Protein AF-A0A1F3MZ38-F1 (afdb_monomer_lite)

Radius of gyration: 37.36 Å; chains: 1; bounding box: 128×56×69 Å

pLDDT: mean 84.94, std 19.93, range [28.88, 98.62]

Secondary structure (DSSP, 8-state):
--EEE-GGG-B-HHHHHHHHHTT-SEEEEE--HHHHTT--TTSEEEESS-TTSEEEEE-HHHHHHHHTSTT-TTSTT-S--HHHHHHHHTTS-TT---------GGGBTTTB-GGGTHHHHHHHHHHHHHHH-S-----HHHHHHHSPP-EEE--SS-B-SSTTT-BTHHHHSSHHHHHHHHHHHTTHHHHTT---HHHHHHHHHHT-HHHHHTT--GGGTSTTSSTTS--SSSHHHHHHHHHHHHHHHHHHHHHHS--SHHHHHHHHHHHHHHHHHHHHHHHHHHHHHHHHHHHHHHHHHHHHHHHHHHHHHTSS-------------------------------

Foldseek 3Di:
DAEDEDVQQKDALVVQVVVVVVPHQEYEHAPAPVQQPVHDLLFWAARPVDRSYIYRHAPLVLQCCLQPVCLPPPDPCPPDALLSSLVVVQPDPVNSPGHHHDHDPCSDPNRQNVVSVSVVRVVCNQVNCVVPHPDDDDDPVCCSVPHDHPYHGHGNAIAGSDDNVRHCCLQCVDPLSVVLVVLLVVCVVLVVVDPDPVLVVLNVVLPPSVLSNLLHDCCVPVPDDPVPPRPDPHSVRSSVVSVVSSVVSVLVSLLVVPDDPVSVVSVVVVVVVVVVVVVVVVVVVVVVVVVVVVVVVVVVVVVVVVVVVVVVVVPPDDDDDDDDDDDDDDDDDDDDDDDDDDDDDDD

Sequence (347 aa):
PKVFRNTELIYSDDIGAQVAEMGYEAMLTEGAKHILGWKSPNYLYCNALNPKLKILLKNFKLSDDIAFRFSNQGWSEYPLTAEKYVSWLNKIDKKEEIVNLFMDYETFGEHQWEGTGIFRFLESLPGVVFKQSDYVFVTPSEAAANLQPVSTVQVPYPISWADEERDLTAWLGNEMQQEAFSKLYEQTGKLKKVKDPVLLKDWNYLQVSDHFYYMCTKFFSDGSVHSYFNPYQSPYDAFINYMNILSDFVIRLNALVPQTTGDQEKANLSHLIDEKDKQLEKYKAEIERLSELINSSARKSEEETDRIMTVAGSAVAKKKSTRSSASPAKTAMGKKSTGKRKTTRSK

Structure (mmCIF, N/CA/C/O backbone):
data_AF-A0A1F3MZ38-F1
#
_entry.id   AF-A0A1F3MZ38-F1
#
loop_
_atom_site.group_PDB
_atom_site.id
_atom_site.type_symbol
_atom_site.label_atom_id
_atom_site.label_alt_id
_atom_site.label_comp_id
_atom_site.label_asym_id
_atom_site.label_entity_id
_atom_site.label_seq_id
_atom_site.pdbx_PDB_ins_code
_atom_site.Cartn_x
_atom_site.Cartn_y
_atom_site.Cartn_z
_atom_site.occupancy
_atom_site.B_iso_or_equiv
_atom_site.auth_seq_id
_atom_site.auth_comp_id
_atom_site.auth_asym_id
_atom_site.auth_atom_id
_atom_site.pdbx_PDB_model_num
ATOM 1 N N . PRO A 1 1 ? -4.416 -16.685 -3.708 1.00 84.50 1 PRO A N 1
ATOM 2 C CA . PRO A 1 1 ? -4.629 -15.573 -2.745 1.00 84.50 1 PRO A CA 1
ATOM 3 C C . PRO A 1 1 ? -6.068 -15.067 -2.905 1.00 84.50 1 PRO A C 1
ATOM 5 O O . PRO A 1 1 ? -6.553 -15.108 -4.028 1.00 84.50 1 PRO A O 1
ATOM 8 N N . LYS A 1 2 ? -6.754 -14.669 -1.822 1.00 95.81 2 LYS A N 1
ATOM 9 C CA . LYS A 1 2 ? -8.183 -14.278 -1.858 1.00 95.81 2 LYS A CA 1
ATOM 10 C C . LYS A 1 2 ? -8.437 -12.785 -1.675 1.00 95.81 2 LYS A C 1
ATOM 12 O O . LYS A 1 2 ? -9.422 -12.263 -2.184 1.00 95.81 2 LYS A O 1
ATOM 17 N N . VAL A 1 3 ? -7.546 -12.108 -0.958 1.00 98.06 3 VAL A N 1
ATOM 18 C CA . VAL A 1 3 ? -7.651 -10.680 -0.649 1.00 98.06 3 VAL A CA 1
ATOM 19 C C . VAL A 1 3 ? -6.486 -9.950 -1.296 1.00 98.06 3 VAL A C 1
ATOM 21 O O . VAL A 1 3 ? -5.354 -10.438 -1.256 1.00 98.06 3 VAL A O 1
ATOM 24 N N . PHE A 1 4 ? -6.776 -8.813 -1.916 1.00 98.25 4 PHE A N 1
ATOM 25 C CA . PHE A 1 4 ? -5.805 -7.987 -2.614 1.00 98.25 4 PHE A CA 1
ATOM 26 C C . PHE A 1 4 ? -5.384 -6.796 -1.747 1.00 98.25 4 PHE A C 1
ATOM 28 O O . PHE A 1 4 ? -6.223 -6.061 -1.228 1.00 98.25 4 PHE A O 1
ATOM 35 N N . ARG A 1 5 ? -4.076 -6.584 -1.610 1.00 96.56 5 ARG A N 1
ATOM 36 C CA . ARG A 1 5 ? -3.495 -5.358 -1.053 1.00 96.56 5 ARG A CA 1
ATOM 37 C C . ARG A 1 5 ? -2.684 -4.728 -2.165 1.00 96.56 5 ARG A C 1
ATOM 39 O O . ARG A 1 5 ? -1.643 -5.268 -2.530 1.00 96.56 5 ARG A O 1
ATOM 46 N N . ASN A 1 6 ? -3.182 -3.627 -2.714 1.00 96.62 6 ASN A N 1
ATOM 47 C CA . ASN A 1 6 ? -2.421 -2.886 -3.705 1.00 96.62 6 ASN A CA 1
ATOM 48 C C . ASN A 1 6 ? -1.275 -2.133 -3.027 1.00 96.62 6 ASN A C 1
ATOM 50 O O . ASN A 1 6 ? -1.362 -1.790 -1.842 1.00 96.62 6 ASN A O 1
ATOM 54 N N . THR A 1 7 ? -0.214 -1.878 -3.783 1.00 95.06 7 THR A N 1
ATOM 55 C CA . THR A 1 7 ? 0.891 -1.020 -3.352 1.00 95.06 7 THR A CA 1
ATOM 56 C C . THR A 1 7 ? 0.335 0.325 -2.883 1.00 95.06 7 THR A C 1
ATOM 58 O O . THR A 1 7 ? -0.565 0.880 -3.516 1.00 95.06 7 THR A O 1
ATOM 61 N N . GLU A 1 8 ? 0.801 0.787 -1.720 1.00 95.00 8 GLU A N 1
ATOM 62 C CA . GLU A 1 8 ? 0.396 2.061 -1.103 1.00 95.00 8 GLU A CA 1
ATOM 63 C C . GLU A 1 8 ? -1.103 2.200 -0.800 1.00 95.00 8 GLU A C 1
ATOM 65 O O . GLU A 1 8 ? -1.628 3.301 -0.651 1.00 95.00 8 GLU A O 1
ATOM 70 N N . LEU A 1 9 ? -1.818 1.071 -0.712 1.00 96.62 9 LEU A N 1
ATOM 71 C CA . LEU A 1 9 ? -3.275 1.050 -0.565 1.00 96.62 9 LEU A CA 1
ATOM 72 C C . LEU A 1 9 ? -3.986 1.873 -1.653 1.00 96.62 9 LEU A C 1
ATOM 74 O O . LEU A 1 9 ? -5.067 2.410 -1.413 1.00 96.62 9 LEU A O 1
ATOM 78 N N . ILE A 1 10 ? -3.390 1.949 -2.853 1.00 97.69 10 ILE A N 1
ATOM 79 C CA . ILE A 1 10 ? -3.960 2.708 -3.962 1.00 97.69 10 ILE A CA 1
ATOM 80 C C . ILE A 1 10 ? -5.257 2.057 -4.433 1.00 97.69 10 ILE A C 1
ATOM 82 O O . ILE A 1 10 ? -5.275 0.881 -4.820 1.00 97.69 10 ILE A O 1
ATOM 86 N N . TYR A 1 11 ? -6.329 2.845 -4.458 1.00 98.12 11 TYR A N 1
ATOM 87 C CA . TYR A 1 11 ? -7.662 2.391 -4.836 1.00 98.12 11 TYR A CA 1
ATOM 88 C C . TYR A 1 11 ? -8.444 3.472 -5.575 1.00 98.12 11 TYR A C 1
ATOM 90 O O . TYR A 1 11 ? -8.451 4.635 -5.188 1.00 98.12 11 TYR A O 1
ATOM 98 N N . SER A 1 12 ? -9.180 3.047 -6.592 1.00 98.06 12 SER A N 1
ATOM 99 C CA . SER A 1 12 ? -10.334 3.738 -7.157 1.00 98.06 12 SER A CA 1
ATOM 100 C C . SER A 1 12 ? -11.405 2.694 -7.455 1.00 98.06 12 SER A C 1
ATOM 102 O O . SER A 1 12 ? -11.126 1.488 -7.453 1.00 98.06 12 SER A O 1
ATOM 104 N N . ASP A 1 13 ? -12.624 3.135 -7.749 1.00 97.94 13 ASP A N 1
ATOM 105 C CA . ASP A 1 13 ? -13.706 2.220 -8.105 1.00 97.94 13 ASP A CA 1
ATOM 106 C C . ASP A 1 13 ? -13.349 1.353 -9.328 1.00 97.94 13 ASP A C 1
ATOM 108 O O . ASP A 1 13 ? -13.629 0.152 -9.321 1.00 97.94 13 ASP A O 1
ATOM 112 N N . ASP A 1 14 ? -12.641 1.913 -10.314 1.00 98.38 14 ASP A N 1
ATOM 113 C CA . ASP A 1 14 ? -12.154 1.189 -11.497 1.00 98.38 14 ASP A CA 1
ATOM 114 C C . ASP A 1 14 ? -11.071 0.155 -11.160 1.00 98.38 14 ASP A C 1
ATOM 116 O O . ASP A 1 14 ? -11.093 -0.961 -11.684 1.00 98.38 14 ASP A O 1
ATOM 120 N N . ILE A 1 15 ? -10.129 0.493 -10.268 1.00 98.31 15 ILE A N 1
ATOM 121 C CA . ILE A 1 15 ? -9.104 -0.456 -9.800 1.00 98.31 15 ILE A CA 1
ATOM 122 C C . ILE A 1 15 ? -9.780 -1.621 -9.075 1.00 98.31 15 ILE A C 1
ATOM 124 O O . ILE A 1 15 ? -9.467 -2.781 -9.337 1.00 98.31 15 ILE A O 1
ATOM 128 N N . GLY A 1 16 ? -10.746 -1.328 -8.201 1.00 98.25 16 GLY A N 1
ATOM 129 C CA . GLY A 1 16 ? -11.522 -2.361 -7.522 1.00 98.25 16 GLY A CA 1
ATOM 130 C C . GLY A 1 16 ? -12.286 -3.253 -8.505 1.00 98.25 16 GLY A C 1
ATOM 131 O O . GLY A 1 16 ? -12.275 -4.472 -8.358 1.00 98.25 16 GLY A O 1
ATOM 132 N N . ALA A 1 17 ? -12.889 -2.689 -9.552 1.00 98.19 17 ALA A N 1
ATOM 133 C CA . ALA A 1 17 ? -13.565 -3.483 -10.576 1.00 98.19 17 ALA A CA 1
ATOM 134 C C . ALA A 1 17 ? -12.605 -4.464 -11.277 1.00 98.19 17 ALA A C 1
ATOM 136 O O . ALA A 1 17 ? -12.920 -5.649 -11.386 1.00 98.19 17 ALA A O 1
ATOM 137 N N . GLN A 1 18 ? -11.407 -4.007 -11.657 1.00 98.19 18 GLN A N 1
ATOM 138 C CA . GLN A 1 18 ? -10.375 -4.856 -12.269 1.00 98.19 18 GLN A CA 1
ATOM 139 C C . GLN A 1 18 ? -9.897 -5.962 -11.317 1.00 98.19 18 GLN A C 1
ATOM 141 O O . GLN A 1 18 ? -9.788 -7.124 -11.705 1.00 98.19 18 GLN A O 1
ATOM 146 N N . VAL A 1 19 ? -9.666 -5.636 -10.042 1.00 98.19 19 VAL A N 1
ATOM 147 C CA . VAL A 1 19 ? -9.281 -6.620 -9.014 1.00 98.19 19 VAL A CA 1
ATOM 148 C C . VAL A 1 19 ? -10.368 -7.685 -8.827 1.00 98.19 19 VAL A C 1
ATOM 150 O O . VAL A 1 19 ? -10.063 -8.868 -8.661 1.00 98.19 19 VAL A O 1
ATOM 153 N N . ALA A 1 20 ? -11.641 -7.296 -8.907 1.00 97.56 20 ALA A N 1
ATOM 154 C CA . ALA A 1 20 ? -12.759 -8.231 -8.865 1.00 97.56 20 ALA A CA 1
ATOM 155 C C . ALA A 1 20 ? -12.765 -9.183 -10.077 1.00 97.56 20 ALA A C 1
ATOM 157 O O . ALA A 1 20 ? -13.004 -10.380 -9.922 1.00 97.56 20 ALA A O 1
ATOM 158 N N . GLU A 1 21 ? -12.473 -8.675 -11.279 1.00 97.56 21 GLU A N 1
ATOM 159 C CA . GLU A 1 21 ? -12.361 -9.478 -12.509 1.00 97.56 21 GLU A CA 1
ATOM 160 C C . GLU A 1 21 ? -11.200 -10.479 -12.458 1.00 97.56 21 GLU A C 1
ATOM 162 O O . GLU A 1 21 ? -11.305 -11.578 -13.003 1.00 97.56 21 GLU A O 1
ATOM 167 N N . MET A 1 22 ? -10.125 -10.147 -11.737 1.00 97.19 22 MET A N 1
ATOM 168 C CA . MET A 1 22 ? -9.017 -11.068 -11.456 1.00 97.19 22 MET A CA 1
ATOM 169 C C . MET A 1 22 ? -9.402 -12.211 -10.494 1.00 97.19 22 MET A C 1
ATOM 171 O O . MET A 1 22 ? -8.605 -13.128 -10.292 1.00 97.19 22 MET A O 1
ATOM 175 N N . GLY A 1 23 ? -10.606 -12.184 -9.909 1.00 97.12 23 GLY A N 1
ATOM 176 C CA . GLY A 1 23 ? -11.143 -13.246 -9.054 1.00 97.12 23 GLY A CA 1
ATOM 177 C C . GLY A 1 23 ? -10.872 -13.079 -7.557 1.00 97.12 23 GLY A C 1
ATOM 178 O O . GLY A 1 23 ? -11.054 -14.036 -6.805 1.00 97.12 23 GLY A O 1
ATOM 179 N N . TYR A 1 24 ? -10.441 -11.896 -7.106 1.00 98.38 24 TYR A N 1
ATOM 180 C CA . TYR A 1 24 ? -10.290 -11.605 -5.678 1.00 98.38 24 TYR A CA 1
ATOM 181 C C . TYR A 1 24 ? -11.649 -11.359 -5.005 1.00 98.38 24 TYR A C 1
ATOM 183 O O . TYR A 1 24 ? -12.572 -10.801 -5.596 1.00 98.38 24 TYR A O 1
ATOM 191 N N . GLU A 1 25 ? -11.759 -11.768 -3.741 1.00 98.00 25 GLU A N 1
ATOM 192 C CA . GLU A 1 25 ? -12.983 -11.672 -2.936 1.00 98.00 2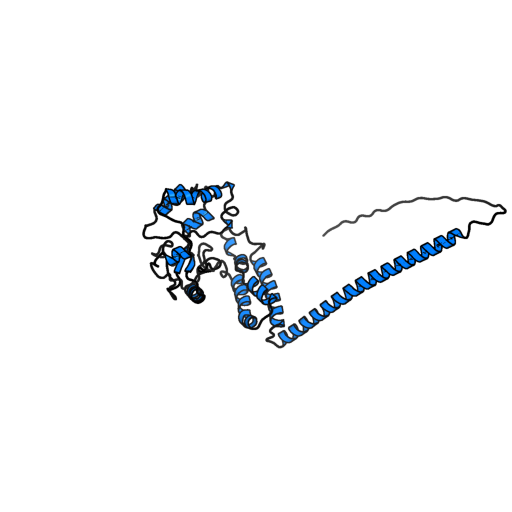5 GLU A CA 1
ATOM 193 C C . GLU A 1 25 ? -13.054 -10.338 -2.168 1.00 98.00 25 GLU A C 1
ATOM 195 O O . GLU A 1 25 ? -14.138 -9.788 -1.959 1.00 98.00 25 GLU A O 1
ATOM 200 N N . ALA A 1 26 ? -11.901 -9.787 -1.773 1.00 98.50 26 ALA A N 1
ATOM 201 C CA . ALA A 1 26 ? -11.822 -8.505 -1.077 1.00 98.50 26 ALA A CA 1
ATOM 202 C C . ALA A 1 26 ? -10.560 -7.705 -1.422 1.00 98.50 26 ALA A C 1
ATOM 204 O O . ALA A 1 26 ? -9.563 -8.266 -1.882 1.00 98.50 26 ALA A O 1
ATOM 205 N N . MET A 1 27 ? -10.588 -6.402 -1.147 1.00 98.38 27 MET A N 1
ATOM 206 C CA . MET A 1 27 ? -9.459 -5.489 -1.295 1.00 98.38 27 MET A CA 1
ATOM 207 C C . MET A 1 27 ? -9.304 -4.582 -0.068 1.00 98.38 27 MET A C 1
ATOM 209 O O . MET A 1 27 ? -10.290 -4.141 0.526 1.00 98.38 27 MET A O 1
ATOM 213 N N . LEU A 1 28 ? -8.053 -4.321 0.310 1.00 98.12 28 LEU A N 1
ATOM 214 C CA . LEU A 1 28 ? -7.687 -3.397 1.385 1.00 98.12 28 LEU A CA 1
ATOM 215 C C . LEU A 1 28 ? -7.380 -2.015 0.798 1.00 98.12 28 LEU A C 1
ATOM 217 O O . LEU A 1 28 ? -6.668 -1.932 -0.204 1.00 98.12 28 LEU A O 1
ATOM 221 N N . THR A 1 29 ? -7.870 -0.947 1.425 1.00 97.56 29 THR A N 1
ATOM 222 C CA . THR A 1 29 ? -7.575 0.436 1.010 1.00 97.56 29 THR A CA 1
ATOM 223 C C . THR A 1 29 ? -7.606 1.418 2.188 1.00 97.56 29 THR A C 1
ATOM 225 O O . THR A 1 29 ? -7.979 1.053 3.302 1.00 97.56 29 THR A O 1
ATOM 228 N N . GLU A 1 30 ? -7.196 2.665 1.965 1.00 95.50 30 GLU A N 1
ATOM 229 C CA . GLU A 1 30 ? -7.263 3.751 2.945 1.00 95.50 30 GLU A CA 1
ATOM 230 C C . GLU A 1 30 ? -8.712 4.182 3.246 1.00 95.50 30 GLU A C 1
ATOM 232 O O . GLU A 1 30 ? -9.541 4.330 2.349 1.00 95.50 30 GLU A O 1
ATOM 237 N N . GLY A 1 31 ? -9.007 4.431 4.524 1.00 93.62 31 GLY A N 1
ATOM 238 C CA . GLY A 1 31 ? -10.236 5.065 4.999 1.00 93.62 31 GLY A CA 1
ATOM 239 C C . GLY A 1 31 ? -10.096 6.585 5.050 1.00 93.62 31 GLY A C 1
ATOM 240 O O . GLY A 1 31 ? -10.223 7.184 6.120 1.00 93.62 31 GLY A O 1
ATOM 241 N N . ALA A 1 32 ? -9.799 7.221 3.913 1.00 89.06 32 ALA A N 1
ATOM 242 C CA . ALA A 1 32 ? -9.500 8.651 3.869 1.00 89.06 32 ALA A CA 1
ATOM 243 C C . ALA A 1 32 ? -10.719 9.499 4.275 1.00 89.06 32 ALA A C 1
ATOM 245 O O . ALA A 1 32 ? -11.851 9.242 3.858 1.00 89.06 32 ALA A O 1
ATOM 246 N N . LYS A 1 33 ? -10.498 10.565 5.059 1.00 87.62 33 LYS A N 1
ATOM 247 C CA . LYS A 1 33 ? -11.583 11.436 5.562 1.00 87.62 33 LYS A CA 1
ATOM 248 C C . LYS A 1 33 ? -12.511 11.930 4.446 1.00 87.62 33 LYS A C 1
ATOM 250 O O . LYS A 1 33 ? -13.726 11.968 4.632 1.00 87.62 33 LYS A O 1
ATOM 255 N N . HIS A 1 34 ? -11.939 12.278 3.293 1.00 87.69 34 HIS A N 1
ATOM 256 C CA . HIS A 1 34 ? -12.675 12.839 2.164 1.00 87.69 34 HIS A CA 1
ATOM 257 C C . HIS A 1 34 ? -13.563 11.812 1.430 1.00 87.69 34 HIS A C 1
ATOM 259 O O . HIS A 1 34 ? -14.530 12.222 0.795 1.00 87.69 34 HIS A O 1
ATOM 265 N N . ILE A 1 35 ? -13.307 10.498 1.553 1.00 89.56 35 ILE A N 1
ATOM 266 C CA . ILE A 1 35 ? -14.181 9.445 0.986 1.00 89.56 35 ILE A CA 1
ATOM 267 C C . ILE A 1 35 ? -15.230 8.928 1.978 1.00 89.56 35 ILE A C 1
ATOM 269 O O . ILE A 1 35 ? -16.249 8.344 1.587 1.00 89.56 35 ILE A O 1
ATOM 273 N N . LEU A 1 36 ? -14.982 9.121 3.276 1.00 88.75 36 LEU A N 1
ATOM 274 C CA . LEU A 1 36 ? -15.853 8.619 4.328 1.00 88.75 36 LEU A CA 1
ATOM 275 C C . LEU A 1 36 ? -17.110 9.488 4.462 1.00 88.75 36 LEU A C 1
ATOM 277 O O . LEU A 1 36 ? -18.224 8.971 4.398 1.00 88.75 36 LEU A O 1
ATOM 281 N N . GLY A 1 37 ? -16.981 10.811 4.576 1.00 84.50 37 GLY A N 1
ATOM 282 C CA . GLY A 1 37 ? -18.144 11.672 4.822 1.00 84.50 37 GLY A CA 1
ATOM 283 C C . GLY A 1 37 ? -18.887 11.251 6.100 1.00 84.50 37 GLY A C 1
ATOM 284 O O . GLY A 1 37 ? -18.357 11.411 7.192 1.00 84.50 37 GLY A O 1
ATOM 285 N N . TRP A 1 38 ? -20.100 10.695 5.968 1.00 79.88 38 TRP A N 1
ATOM 286 C CA . TRP A 1 38 ? -20.882 10.137 7.090 1.00 79.88 38 TRP A CA 1
ATOM 287 C C . TRP A 1 38 ? -20.498 8.695 7.475 1.00 79.88 38 TRP A C 1
ATOM 289 O O . TRP A 1 38 ? -20.960 8.184 8.493 1.00 79.88 38 TRP A O 1
ATOM 299 N N . LYS A 1 39 ? -19.703 8.020 6.641 1.00 89.25 39 LYS A N 1
ATOM 300 C CA . LYS A 1 39 ? -19.277 6.626 6.797 1.00 89.25 39 LYS A CA 1
ATOM 301 C C . LYS A 1 39 ? -18.196 6.483 7.882 1.00 89.25 39 LYS A C 1
ATOM 303 O O . LYS A 1 39 ? -17.468 7.431 8.161 1.00 89.25 39 LYS A O 1
ATOM 308 N N . SER A 1 40 ? -18.029 5.274 8.427 1.00 95.31 40 SER A N 1
ATOM 309 C CA . SER A 1 40 ? -16.889 4.911 9.296 1.00 95.31 40 SER A CA 1
ATOM 310 C C . SER A 1 40 ? -15.907 3.986 8.560 1.00 95.31 40 SER A C 1
ATOM 312 O O . SER A 1 40 ? -16.360 3.140 7.784 1.00 95.31 40 SER A O 1
ATOM 314 N N . PRO A 1 41 ? -14.581 4.072 8.794 1.00 96.25 41 PRO A N 1
ATOM 315 C CA . PRO A 1 41 ? -13.636 3.081 8.272 1.00 96.25 41 PRO A CA 1
ATOM 316 C C . PRO A 1 41 ? -13.838 1.681 8.877 1.00 96.25 41 PRO A C 1
ATOM 318 O O . PRO A 1 41 ? -13.292 0.709 8.366 1.00 96.25 41 PRO A O 1
ATOM 321 N N . ASN A 1 42 ? -14.633 1.568 9.943 1.00 97.38 42 ASN A N 1
ATOM 322 C CA . ASN A 1 42 ? -14.822 0.343 10.709 1.00 97.38 42 ASN A CA 1
ATOM 323 C C . ASN A 1 42 ? -16.032 -0.506 10.263 1.00 97.38 42 ASN A C 1
ATOM 325 O O . ASN A 1 42 ? -16.556 -1.327 11.016 1.00 97.38 42 ASN A O 1
ATOM 329 N N . TYR A 1 43 ? -16.512 -0.288 9.041 1.00 97.00 43 TYR A N 1
ATOM 330 C CA . TYR A 1 43 ? -17.527 -1.127 8.411 1.00 97.00 43 TYR A CA 1
ATOM 331 C C . TYR A 1 43 ? -16.924 -1.899 7.239 1.00 97.00 43 TYR A C 1
ATOM 333 O O . TYR A 1 43 ? -15.949 -1.463 6.620 1.00 97.00 43 TYR A O 1
ATOM 341 N N . LEU A 1 44 ? -17.560 -3.012 6.875 1.00 97.62 44 LEU A N 1
ATOM 342 C CA . LEU A 1 44 ? -17.321 -3.634 5.580 1.00 97.62 44 LEU A CA 1
ATOM 343 C C . LEU A 1 44 ? -18.071 -2.858 4.487 1.00 97.62 44 LEU A C 1
ATOM 345 O O . LEU A 1 44 ? -19.263 -2.573 4.622 1.00 97.62 44 LEU A O 1
ATOM 349 N N . TYR A 1 45 ? -17.395 -2.572 3.377 1.00 97.81 45 TYR A N 1
ATOM 350 C CA . TYR A 1 45 ? -18.004 -1.996 2.177 1.00 97.81 45 TYR A CA 1
ATOM 351 C C . TYR A 1 45 ? -17.922 -2.962 0.999 1.00 97.81 45 TYR A C 1
ATOM 353 O O . TYR A 1 45 ? -17.349 -4.049 1.081 1.00 97.81 45 TYR A O 1
ATOM 361 N N . CYS A 1 46 ? -18.502 -2.564 -0.125 1.00 98.12 46 CYS A N 1
ATOM 362 C CA . CYS A 1 46 ? -18.263 -3.192 -1.416 1.00 98.12 46 CYS A CA 1
ATOM 363 C C . CYS A 1 46 ? -17.930 -2.139 -2.476 1.00 98.12 46 CYS A C 1
ATOM 365 O O . CYS A 1 46 ? -18.220 -0.953 -2.302 1.00 98.12 46 CYS A O 1
ATOM 367 N N . ASN A 1 47 ? -17.278 -2.567 -3.552 1.00 98.25 47 ASN A N 1
ATOM 368 C CA . ASN A 1 47 ? -16.942 -1.694 -4.671 1.00 98.25 47 ASN A CA 1
ATOM 369 C C . ASN A 1 47 ? -18.219 -1.190 -5.375 1.00 98.25 47 ASN A C 1
ATOM 371 O O . ASN A 1 47 ? -19.176 -1.949 -5.547 1.00 98.25 47 ASN A O 1
ATOM 375 N N . ALA A 1 48 ? -18.236 0.084 -5.782 1.00 97.25 48 ALA A N 1
ATOM 376 C CA . ALA A 1 48 ? -19.408 0.702 -6.409 1.00 97.25 48 ALA A CA 1
ATOM 377 C C . ALA A 1 48 ? -19.755 0.136 -7.798 1.00 97.25 48 ALA A C 1
ATOM 379 O O . ALA A 1 48 ? -20.928 0.128 -8.166 1.00 97.25 48 ALA A O 1
ATOM 380 N N . LEU A 1 49 ? -18.766 -0.336 -8.562 1.00 97.94 49 LEU A N 1
ATOM 381 C CA . LEU A 1 49 ? -18.955 -0.848 -9.925 1.00 97.94 49 LEU A CA 1
ATOM 382 C C . LEU A 1 49 ? -19.182 -2.366 -9.950 1.00 97.94 49 LEU A C 1
ATOM 384 O O . LEU A 1 49 ? -19.961 -2.871 -10.756 1.00 97.94 49 LEU A O 1
ATOM 388 N N . ASN A 1 50 ? -18.538 -3.099 -9.043 1.00 97.25 50 ASN A N 1
ATOM 389 C CA . ASN A 1 50 ? -18.652 -4.542 -8.889 1.00 97.25 50 ASN A CA 1
ATOM 390 C C . ASN A 1 50 ? -18.842 -4.930 -7.405 1.00 97.25 50 ASN A C 1
ATOM 392 O O . ASN A 1 50 ? -17.872 -5.265 -6.717 1.00 97.25 50 ASN A O 1
ATOM 396 N N . PRO A 1 51 ? -20.095 -4.976 -6.909 1.00 96.75 51 PRO A N 1
ATOM 397 C CA . PRO A 1 51 ? -20.407 -5.241 -5.497 1.00 96.75 51 PRO A CA 1
ATOM 398 C C . PRO A 1 51 ? -19.987 -6.625 -4.966 1.00 96.75 51 PRO A C 1
ATOM 400 O O . PRO A 1 51 ? -20.125 -6.904 -3.769 1.00 96.75 51 PRO A O 1
ATOM 403 N N . LYS A 1 52 ? -19.497 -7.519 -5.840 1.00 95.50 52 LYS A N 1
ATOM 404 C CA . LYS A 1 52 ? -18.922 -8.806 -5.428 1.00 95.50 52 LYS A CA 1
ATOM 405 C C . LYS A 1 52 ? -17.611 -8.619 -4.668 1.00 95.50 52 LYS A C 1
ATOM 407 O O . LYS A 1 52 ? -17.349 -9.405 -3.763 1.00 95.50 52 LYS A O 1
ATOM 412 N N . LEU A 1 53 ? -16.833 -7.583 -4.993 1.00 98.44 53 LEU A N 1
ATOM 413 C CA . LEU A 1 53 ? -15.597 -7.273 -4.284 1.00 98.44 53 LEU A CA 1
ATOM 414 C C . LEU A 1 53 ? -15.902 -6.518 -2.991 1.00 98.44 53 LEU A C 1
ATOM 416 O O . LEU A 1 53 ? -16.488 -5.430 -3.011 1.00 98.44 53 LEU A O 1
ATOM 420 N N . LYS A 1 54 ? -15.483 -7.092 -1.864 1.00 98.62 54 LYS A N 1
ATOM 421 C CA . LYS A 1 54 ? -15.583 -6.453 -0.549 1.00 98.62 54 LYS A CA 1
ATOM 422 C C . LYS A 1 54 ? -14.420 -5.492 -0.326 1.00 98.62 54 LYS A C 1
ATOM 424 O O . LYS A 1 54 ? -13.307 -5.768 -0.756 1.00 98.62 54 LYS A O 1
ATOM 429 N N . ILE A 1 55 ? -14.662 -4.384 0.361 1.00 98.38 55 ILE A N 1
ATOM 430 C CA . ILE A 1 55 ? -13.656 -3.353 0.618 1.00 98.38 55 ILE A CA 1
ATOM 431 C C . ILE A 1 55 ? -13.501 -3.156 2.125 1.00 98.38 55 ILE A C 1
ATOM 433 O O . ILE A 1 55 ? -14.473 -2.849 2.819 1.00 98.38 55 ILE A O 1
ATOM 437 N N . LEU A 1 56 ? -12.273 -3.333 2.610 1.00 98.31 56 LEU A N 1
ATOM 438 C CA . LEU A 1 56 ? -11.867 -3.096 3.995 1.00 98.31 56 LEU A CA 1
ATOM 439 C C . LEU A 1 56 ? -11.035 -1.815 4.054 1.00 98.31 56 LEU A C 1
ATOM 441 O O . LEU A 1 56 ? -10.004 -1.706 3.387 1.00 98.31 56 LEU A O 1
ATOM 445 N N . LEU A 1 57 ? -11.496 -0.848 4.845 1.00 97.75 57 LEU A N 1
ATOM 446 C CA . LEU A 1 57 ? -10.856 0.458 4.970 1.00 97.75 57 LEU A CA 1
ATOM 447 C C . LEU A 1 57 ? -9.937 0.490 6.187 1.00 97.75 57 LEU A C 1
ATOM 449 O O . LEU A 1 57 ? -10.355 0.104 7.277 1.00 97.75 57 LEU A O 1
ATOM 453 N N . LYS A 1 58 ? -8.715 0.998 6.019 1.00 97.19 58 LYS A N 1
ATOM 454 C CA . LYS A 1 58 ? -7.800 1.320 7.119 1.00 97.19 58 LYS A CA 1
ATOM 455 C C . LYS A 1 58 ? -8.474 2.297 8.081 1.00 97.19 58 LYS A C 1
ATOM 457 O O . LYS A 1 58 ? -8.988 3.338 7.671 1.00 97.19 58 LYS A O 1
ATOM 462 N N . ASN A 1 59 ? -8.390 2.028 9.380 1.00 96.69 59 ASN A N 1
ATOM 463 C CA . ASN A 1 59 ? -8.629 3.055 10.383 1.00 96.69 59 ASN A CA 1
ATOM 464 C C . ASN A 1 59 ? -7.348 3.884 10.543 1.00 96.69 59 ASN A C 1
ATOM 466 O O . ASN A 1 59 ? -6.472 3.541 11.342 1.00 96.69 59 ASN A O 1
ATOM 470 N N . PHE A 1 60 ? -7.214 4.950 9.743 1.00 92.06 60 PHE A N 1
ATOM 471 C CA . PHE A 1 60 ? -5.981 5.743 9.703 1.00 92.06 60 PHE A CA 1
ATOM 472 C C . PHE A 1 60 ? -5.606 6.293 11.078 1.00 92.06 60 PHE A C 1
ATOM 474 O O . PHE A 1 60 ? -4.450 6.213 11.461 1.00 92.06 60 PHE A O 1
ATOM 481 N N . LYS A 1 61 ? -6.574 6.777 11.868 1.00 92.56 61 LYS A N 1
ATOM 482 C CA . LYS A 1 61 ? -6.290 7.369 13.179 1.00 92.56 61 LYS A CA 1
ATOM 483 C C . LYS A 1 61 ? -5.655 6.346 14.120 1.00 92.56 61 LYS A C 1
ATOM 485 O O . LYS A 1 61 ? -4.569 6.589 14.632 1.00 92.56 61 LYS A O 1
ATOM 490 N N . LEU A 1 62 ? -6.319 5.205 14.305 1.00 96.69 62 LEU A N 1
ATOM 491 C CA . LEU A 1 62 ? -5.863 4.160 15.219 1.00 96.69 62 LEU A CA 1
ATOM 492 C C . LEU A 1 62 ? -4.564 3.494 14.753 1.00 96.69 62 LEU A C 1
ATOM 494 O O . LEU A 1 62 ? -3.761 3.088 15.593 1.00 96.69 62 LEU A O 1
ATOM 498 N N . SER A 1 63 ? -4.354 3.397 13.439 1.00 96.12 63 SER A N 1
ATOM 499 C CA . SER A 1 63 ? -3.105 2.885 12.865 1.00 96.12 63 SER A CA 1
ATOM 500 C C . SER A 1 63 ? -1.956 3.875 13.081 1.00 96.12 63 SER A C 1
ATOM 502 O O . SER A 1 63 ? -0.911 3.508 13.607 1.00 96.12 63 SER A O 1
ATOM 504 N N . ASP A 1 64 ? -2.165 5.150 12.746 1.00 93.00 64 ASP A N 1
ATOM 505 C CA . ASP A 1 64 ? -1.152 6.206 12.825 1.00 93.00 64 ASP A CA 1
ATOM 506 C C . ASP A 1 64 ? -0.764 6.528 14.286 1.00 93.00 64 ASP A C 1
ATOM 508 O O . ASP A 1 64 ? 0.362 6.949 14.556 1.00 93.00 64 ASP A O 1
ATOM 512 N N . ASP A 1 65 ? -1.671 6.308 15.245 1.00 96.00 65 ASP A N 1
ATOM 513 C CA . ASP A 1 65 ? -1.382 6.424 16.681 1.00 96.00 65 ASP A CA 1
ATOM 514 C C . ASP A 1 65 ? -0.311 5.414 17.140 1.00 96.00 65 ASP A C 1
ATOM 516 O O . ASP A 1 65 ? 0.534 5.752 17.970 1.00 96.00 65 ASP A O 1
ATOM 520 N N . ILE A 1 66 ? -0.299 4.206 16.564 1.00 96.81 66 ILE A N 1
ATOM 521 C CA . ILE A 1 66 ? 0.753 3.204 16.795 1.00 96.81 66 ILE A CA 1
ATOM 522 C C . ILE A 1 66 ? 1.975 3.501 15.914 1.00 96.81 66 ILE A C 1
ATOM 524 O O . ILE A 1 66 ? 3.101 3.495 16.405 1.00 96.81 66 ILE A O 1
ATOM 528 N N . ALA A 1 67 ? 1.772 3.781 14.625 1.00 94.25 67 ALA A N 1
ATOM 529 C CA . ALA A 1 67 ? 2.872 3.908 13.672 1.00 94.25 67 ALA A CA 1
ATOM 530 C C . ALA A 1 67 ? 3.744 5.149 13.916 1.00 94.25 67 ALA A C 1
ATOM 532 O O . ALA A 1 67 ? 4.971 5.057 13.930 1.00 94.25 67 ALA A O 1
ATOM 533 N N . PHE A 1 68 ? 3.125 6.305 14.172 1.00 91.06 68 PHE A N 1
ATOM 534 C CA . PHE A 1 68 ? 3.822 7.594 14.222 1.00 91.06 68 PHE A CA 1
ATOM 535 C C . PHE A 1 68 ? 3.844 8.227 15.615 1.00 91.06 68 PHE A C 1
ATOM 537 O O . PHE A 1 68 ? 4.832 8.860 15.985 1.00 91.06 68 PHE A O 1
ATOM 544 N N . ARG A 1 69 ? 2.770 8.089 16.408 1.00 94.62 69 ARG A N 1
ATOM 545 C CA . ARG A 1 69 ? 2.630 8.826 17.684 1.00 94.62 69 ARG A CA 1
ATOM 546 C C . ARG A 1 69 ? 3.086 8.052 18.916 1.00 94.62 69 ARG A C 1
ATOM 548 O O . ARG A 1 69 ? 3.201 8.655 19.981 1.00 94.62 69 ARG A O 1
ATOM 555 N N . PHE A 1 70 ? 3.382 6.761 18.787 1.00 96.50 70 PHE A N 1
ATOM 556 C CA . PHE A 1 70 ? 3.636 5.870 19.921 1.00 96.50 70 PHE A CA 1
ATOM 557 C C . PHE A 1 70 ? 4.724 6.380 20.881 1.00 96.50 70 PHE A C 1
ATOM 559 O O . PHE A 1 70 ? 4.529 6.376 22.096 1.00 96.50 70 PHE A O 1
ATOM 566 N N . SER A 1 71 ? 5.840 6.880 20.345 1.00 94.81 71 SER A N 1
ATOM 567 C CA . SER A 1 71 ? 6.961 7.433 21.121 1.00 94.81 71 SER A CA 1
ATOM 568 C C . SER A 1 71 ? 6.915 8.953 21.323 1.00 94.81 71 SER A C 1
ATOM 570 O O . SER A 1 71 ? 7.814 9.524 21.946 1.00 94.81 71 SER A O 1
ATOM 572 N N . ASN A 1 72 ? 5.876 9.633 20.829 1.00 94.69 72 ASN A N 1
ATOM 573 C CA . ASN A 1 72 ? 5.772 11.085 20.909 1.00 94.69 72 ASN A CA 1
ATOM 574 C C . ASN A 1 72 ? 5.344 11.535 22.314 1.00 94.69 72 ASN A C 1
ATOM 576 O O . ASN A 1 72 ? 4.156 11.608 22.619 1.00 94.69 72 ASN A O 1
ATOM 580 N N . GLN A 1 73 ? 6.311 11.918 23.151 1.00 95.31 73 GLN A N 1
ATOM 581 C 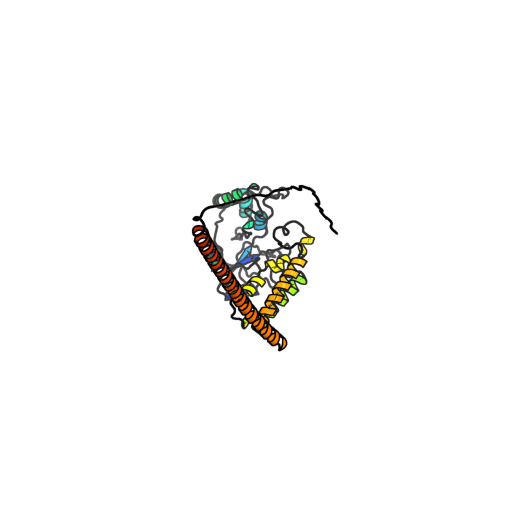CA . GLN A 1 73 ? 6.061 12.383 24.524 1.00 95.31 73 GLN A CA 1
ATOM 582 C C . GLN A 1 73 ? 5.257 13.691 24.614 1.00 95.31 73 GLN A C 1
ATOM 584 O O . GLN A 1 73 ? 4.703 13.995 25.668 1.00 95.31 73 GLN A O 1
ATOM 589 N N . GLY A 1 74 ? 5.195 14.470 23.529 1.00 95.38 74 GLY A N 1
ATOM 590 C CA . GLY A 1 74 ? 4.396 15.695 23.442 1.00 95.38 74 GLY A CA 1
ATOM 591 C C . GLY A 1 74 ? 2.943 15.459 23.021 1.00 95.38 74 GLY A C 1
ATOM 592 O O . GLY A 1 74 ? 2.142 16.392 23.043 1.00 95.38 74 GLY A O 1
ATOM 593 N N . TRP A 1 75 ? 2.581 14.236 22.625 1.00 96.31 75 TRP A N 1
ATOM 594 C CA . TRP A 1 75 ? 1.205 13.886 22.290 1.00 96.31 75 TRP A CA 1
ATOM 595 C C . TRP A 1 75 ? 0.371 13.707 23.562 1.00 96.31 75 TRP A C 1
ATOM 597 O O . TRP A 1 75 ? 0.781 13.022 24.495 1.00 96.31 75 TRP A O 1
ATOM 607 N N . SER A 1 76 ? -0.833 14.284 23.593 1.00 96.44 76 SER A N 1
ATOM 608 C CA . SER A 1 76 ? -1.700 14.297 24.782 1.00 96.44 76 SER A CA 1
ATOM 609 C C . SER A 1 76 ? -2.103 12.912 25.291 1.00 96.44 76 SER A C 1
ATOM 611 O O . SER A 1 76 ? -2.447 12.770 26.461 1.00 96.44 76 SER A O 1
ATOM 613 N N . GLU A 1 77 ? -2.070 11.895 24.431 1.00 96.50 77 GLU A N 1
ATOM 614 C CA . GLU A 1 77 ? -2.397 10.520 24.810 1.00 96.50 77 GLU A CA 1
ATOM 615 C C . GLU A 1 77 ? -1.163 9.688 25.189 1.00 96.50 77 GLU A C 1
ATOM 617 O O . GLU A 1 77 ? -1.315 8.516 25.541 1.00 96.50 77 GLU A O 1
ATOM 622 N N . TYR A 1 78 ? 0.048 10.253 25.170 1.00 97.00 78 TYR A N 1
ATOM 623 C CA . TYR A 1 78 ? 1.255 9.552 25.606 1.00 97.00 78 TYR A CA 1
ATOM 624 C C . TYR A 1 78 ? 1.243 9.297 27.131 1.00 97.00 78 TYR A C 1
ATOM 626 O O . TYR A 1 78 ? 0.806 10.156 27.900 1.00 97.00 78 TYR A O 1
ATOM 634 N N . PRO A 1 79 ? 1.724 8.135 27.617 1.00 96.50 79 PRO A N 1
ATOM 635 C CA . PRO A 1 79 ? 2.179 6.973 26.850 1.00 96.50 79 PRO A CA 1
ATOM 636 C C . PRO A 1 79 ? 1.012 6.138 26.316 1.00 96.50 79 PRO A C 1
ATOM 638 O O . PRO A 1 79 ? -0.030 6.027 26.973 1.00 96.50 79 PRO A O 1
ATOM 641 N N . LEU A 1 80 ? 1.197 5.501 25.159 1.00 97.69 80 LEU A N 1
ATOM 642 C CA . LEU A 1 80 ? 0.207 4.580 24.608 1.00 97.69 80 LEU A CA 1
ATOM 643 C C . LEU A 1 80 ? 0.378 3.172 25.197 1.00 97.69 80 LEU A C 1
ATOM 645 O O . LEU A 1 80 ? 1.346 2.481 24.897 1.00 97.69 80 LEU A O 1
ATOM 649 N N . THR A 1 81 ? -0.565 2.740 26.040 1.00 98.06 81 THR A N 1
ATOM 650 C CA . THR A 1 81 ? -0.590 1.376 26.604 1.00 98.06 81 THR A CA 1
ATOM 651 C C . THR A 1 81 ? -1.660 0.519 25.934 1.00 98.06 81 THR A C 1
ATOM 653 O O . THR A 1 81 ? -2.609 1.048 25.350 1.00 98.06 81 THR A O 1
ATOM 656 N N . ALA A 1 82 ? -1.542 -0.807 26.045 1.00 98.19 82 ALA A N 1
ATOM 657 C CA . ALA A 1 82 ? -2.534 -1.737 25.507 1.00 98.19 82 ALA A CA 1
ATOM 658 C C . ALA A 1 82 ? -3.923 -1.514 26.135 1.00 98.19 82 ALA A C 1
ATOM 660 O O . ALA A 1 82 ? -4.918 -1.470 25.421 1.00 98.19 82 ALA A O 1
ATOM 661 N N . GLU A 1 83 ? -4.001 -1.281 27.448 1.00 98.44 83 GLU A N 1
ATOM 662 C CA . GLU A 1 83 ? -5.255 -0.988 28.159 1.00 98.44 83 GLU A CA 1
ATOM 663 C C . GLU A 1 83 ? -5.887 0.313 27.673 1.00 98.44 83 GLU A C 1
ATOM 665 O O . GLU A 1 83 ? -7.092 0.365 27.428 1.00 98.44 83 GLU A O 1
ATOM 670 N N . LYS A 1 84 ? -5.076 1.365 27.492 1.00 98.31 84 LYS A N 1
ATOM 671 C CA . LYS A 1 84 ? -5.553 2.638 26.949 1.00 98.31 84 LYS A CA 1
ATOM 672 C C . LYS A 1 84 ? -6.105 2.436 25.539 1.00 98.31 84 LYS A C 1
ATOM 674 O O . LYS A 1 84 ? -7.223 2.870 25.270 1.00 98.31 84 LYS A O 1
ATOM 679 N N . TYR A 1 85 ? -5.373 1.727 24.684 1.00 98.31 85 TYR A N 1
ATOM 680 C CA . TYR A 1 85 ? -5.787 1.463 23.310 1.00 98.31 85 TYR A CA 1
ATOM 681 C C . TYR A 1 85 ? -7.090 0.651 23.248 1.00 98.31 85 TYR A C 1
ATOM 683 O O . TYR A 1 85 ? -8.039 1.060 22.584 1.00 98.31 85 TYR A O 1
ATOM 691 N N . VAL A 1 86 ? -7.206 -0.433 24.023 1.00 98.38 86 VAL A N 1
ATOM 692 C CA . VAL A 1 86 ? -8.440 -1.236 24.110 1.00 98.38 86 VAL A CA 1
ATOM 693 C C . VAL A 1 86 ? -9.604 -0.430 24.693 1.00 98.38 86 VAL A C 1
ATOM 695 O O . VAL A 1 86 ? -10.734 -0.558 24.226 1.00 98.38 86 VAL A O 1
ATOM 698 N N . SER A 1 87 ? -9.349 0.487 25.633 1.00 98.38 87 SER A N 1
ATOM 699 C CA . SER A 1 87 ? -10.385 1.408 26.121 1.00 98.38 87 SER A CA 1
ATOM 700 C C . SER A 1 87 ? -10.943 2.318 25.020 1.00 98.38 87 SER A C 1
ATOM 702 O O . SER A 1 87 ? -12.100 2.730 25.102 1.00 98.38 87 SER A O 1
ATOM 704 N N . TRP A 1 88 ? -10.150 2.638 23.992 1.00 98.06 88 TRP A N 1
ATOM 705 C CA . TRP A 1 88 ? -10.621 3.373 22.819 1.00 98.06 88 TRP A CA 1
ATOM 706 C C . TRP A 1 88 ? -11.438 2.478 21.895 1.00 98.06 88 TRP A C 1
ATOM 708 O O . TRP A 1 88 ? -12.501 2.904 21.450 1.00 98.06 88 TRP A O 1
ATOM 718 N N . LEU A 1 89 ? -10.999 1.234 21.674 1.00 97.94 89 LEU A N 1
ATOM 719 C CA . LEU A 1 89 ? -11.750 0.250 20.887 1.00 97.94 89 LEU A CA 1
ATOM 720 C C . LEU A 1 89 ? -13.146 -0.000 21.476 1.00 97.94 89 LEU A C 1
ATOM 722 O O . LEU A 1 89 ? -14.127 -0.054 20.743 1.00 97.94 89 LEU A O 1
ATOM 726 N N . ASN A 1 90 ? -13.256 -0.066 22.803 1.00 97.62 90 ASN A N 1
ATOM 727 C CA . ASN A 1 90 ? -14.528 -0.256 23.507 1.00 97.62 90 ASN A CA 1
ATOM 728 C C . ASN A 1 90 ? -15.493 0.940 23.414 1.00 97.62 90 ASN A C 1
ATOM 730 O O . ASN A 1 90 ? -16.661 0.806 23.777 1.00 97.62 90 ASN A O 1
ATOM 734 N N . LYS A 1 91 ? -15.022 2.115 22.975 1.00 97.38 91 LYS A N 1
ATOM 735 C CA . LYS A 1 91 ? -15.863 3.307 22.759 1.00 97.38 91 LYS A CA 1
ATOM 736 C C . LYS A 1 91 ? -16.430 3.384 21.342 1.00 97.38 91 LYS A C 1
ATOM 738 O O . LYS A 1 91 ? -17.265 4.250 21.089 1.00 97.38 91 LYS A O 1
ATOM 743 N N . ILE A 1 92 ? -15.957 2.535 20.432 1.00 97.12 92 ILE A N 1
ATOM 744 C CA . ILE A 1 92 ? -16.475 2.437 19.067 1.00 97.12 92 ILE A CA 1
ATOM 745 C C . ILE A 1 92 ? -17.911 1.891 19.129 1.00 97.12 92 ILE A C 1
ATOM 747 O O . ILE A 1 92 ? -18.219 1.034 19.962 1.00 97.12 92 ILE A O 1
ATOM 751 N N . ASP A 1 93 ? -18.808 2.424 18.292 1.00 95.81 93 ASP A N 1
ATOM 752 C CA . ASP A 1 93 ? -20.199 1.961 18.227 1.00 95.81 93 ASP A CA 1
ATOM 753 C C . ASP A 1 93 ? -20.224 0.468 17.869 1.00 95.81 93 ASP A C 1
ATOM 755 O O . ASP A 1 93 ? -19.522 0.034 16.964 1.00 95.81 93 ASP A O 1
ATOM 759 N N . LYS A 1 94 ? -21.055 -0.336 18.539 1.00 94.06 94 LYS A N 1
ATOM 760 C CA . LYS A 1 94 ? -21.157 -1.781 18.265 1.00 94.06 94 LYS A CA 1
ATOM 761 C C . LYS A 1 94 ? -21.597 -2.109 16.834 1.00 94.06 94 LYS A C 1
ATOM 763 O O . LYS A 1 94 ? -21.433 -3.246 16.408 1.00 94.06 94 LYS A O 1
ATOM 768 N N . LYS A 1 95 ? -22.186 -1.150 16.112 1.00 94.62 95 LYS A N 1
ATOM 769 C CA . LYS A 1 95 ? -22.493 -1.282 14.681 1.00 94.62 95 LYS A CA 1
ATOM 770 C C . LYS A 1 95 ? -21.230 -1.305 13.822 1.00 94.62 95 LYS A C 1
ATOM 772 O O . LYS A 1 95 ? -21.254 -1.883 12.746 1.00 94.62 95 LYS A O 1
ATOM 777 N N . GLU A 1 96 ? -20.153 -0.669 14.266 1.00 96.00 96 GLU A N 1
ATOM 778 C CA . GLU A 1 96 ? -18.854 -0.667 13.597 1.00 96.00 96 GLU A CA 1
ATOM 779 C C . GLU A 1 96 ? -18.116 -1.981 13.904 1.00 96.00 96 GLU A C 1
ATOM 781 O O . GLU A 1 96 ? -17.309 -2.079 14.824 1.00 96.00 96 GLU A O 1
ATOM 786 N N . GLU A 1 97 ? -18.459 -3.022 13.144 1.00 96.00 97 GLU A N 1
ATOM 787 C CA . GLU A 1 97 ? -18.131 -4.424 13.437 1.00 96.00 97 GLU A CA 1
ATOM 788 C C . GLU A 1 97 ? -16.652 -4.809 13.250 1.00 96.00 97 GLU A C 1
ATOM 790 O O . GLU A 1 97 ? -16.256 -5.905 13.652 1.00 96.00 97 GLU A O 1
ATOM 795 N N . ILE A 1 98 ? -15.822 -3.964 12.627 1.00 97.75 98 ILE A N 1
ATOM 796 C CA . ILE A 1 98 ? -14.428 -4.311 12.319 1.00 97.75 98 ILE A CA 1
ATOM 797 C C . ILE A 1 98 ? -13.481 -3.128 12.470 1.00 97.75 98 ILE A C 1
ATOM 799 O O . ILE A 1 98 ? -13.759 -2.045 11.988 1.00 97.75 98 ILE A O 1
ATOM 803 N N . VAL A 1 99 ? -12.305 -3.335 13.062 1.00 98.06 99 VAL A N 1
ATOM 804 C CA . VAL A 1 99 ? -11.249 -2.315 13.117 1.00 98.06 99 VAL A CA 1
ATOM 805 C C . VAL A 1 99 ? -10.034 -2.812 12.347 1.00 98.06 99 VAL A C 1
ATOM 807 O O . VAL A 1 99 ? -9.374 -3.766 12.751 1.00 98.06 99 VAL A O 1
ATOM 810 N N . ASN A 1 100 ? -9.728 -2.151 11.232 1.00 97.75 100 ASN A N 1
ATOM 811 C CA . ASN A 1 100 ? -8.582 -2.490 10.394 1.00 97.75 100 ASN A CA 1
ATOM 812 C C . ASN A 1 100 ? -7.374 -1.621 10.761 1.00 97.75 100 ASN A C 1
ATOM 814 O O . ASN A 1 100 ? -7.385 -0.408 10.536 1.00 97.75 100 ASN A O 1
ATOM 818 N N . LEU A 1 101 ? -6.325 -2.245 11.295 1.00 96.75 101 LEU A N 1
ATOM 819 C CA . LEU A 1 101 ? -5.064 -1.585 11.631 1.00 96.75 101 LEU A CA 1
ATOM 820 C C . LEU A 1 101 ? -4.016 -1.939 10.577 1.00 96.75 101 LEU A C 1
ATOM 822 O O . LEU A 1 101 ? -3.505 -3.058 10.575 1.00 96.75 101 LEU A O 1
ATOM 826 N N . PHE A 1 102 ? -3.720 -1.012 9.665 1.00 94.94 102 PHE A N 1
ATOM 827 C CA . PHE A 1 102 ? -2.732 -1.228 8.601 1.00 94.94 102 PHE A CA 1
ATOM 828 C C . PHE A 1 102 ? -1.528 -0.323 8.830 1.00 94.94 102 PHE A C 1
ATOM 830 O O . PHE A 1 102 ? -1.672 0.893 8.923 1.00 94.94 102 PHE A O 1
ATOM 837 N N . MET A 1 103 ? -0.350 -0.926 8.940 1.00 93.06 103 MET A N 1
ATOM 838 C CA . MET A 1 103 ? 0.914 -0.266 9.261 1.00 93.06 103 MET A CA 1
ATOM 839 C C . MET A 1 103 ? 2.043 -1.004 8.544 1.00 93.06 103 MET A C 1
ATOM 841 O O . MET A 1 103 ? 1.907 -2.200 8.270 1.00 93.06 103 MET A O 1
ATOM 845 N N . ASP A 1 104 ? 3.148 -0.314 8.283 1.00 91.94 104 ASP A N 1
ATOM 846 C CA . ASP A 1 104 ? 4.357 -0.946 7.759 1.00 91.94 104 ASP A CA 1
ATOM 847 C C . ASP A 1 104 ? 4.988 -1.869 8.797 1.00 91.94 104 ASP A C 1
ATOM 849 O O . ASP A 1 104 ? 4.911 -1.610 10.004 1.00 91.94 104 ASP A O 1
ATOM 853 N N . TYR A 1 105 ? 5.638 -2.939 8.337 1.00 93.06 105 TYR A N 1
ATOM 854 C CA . TYR A 1 105 ? 6.356 -3.850 9.230 1.00 93.06 105 TYR A CA 1
ATOM 855 C C . TYR A 1 105 ? 7.487 -3.124 9.965 1.00 93.06 105 TYR A C 1
ATOM 857 O O . TYR A 1 105 ? 7.698 -3.370 11.154 1.00 93.06 105 TYR A O 1
ATOM 865 N N . GLU A 1 106 ? 8.130 -2.164 9.299 1.00 92.12 106 GLU A N 1
ATOM 866 C CA . GLU A 1 106 ? 9.160 -1.281 9.845 1.00 92.12 106 GLU A CA 1
ATOM 867 C C . GLU A 1 106 ? 8.658 -0.422 11.020 1.00 92.12 106 GLU A C 1
ATOM 869 O O . GLU A 1 106 ? 9.460 0.111 11.788 1.00 92.12 106 GLU A O 1
ATOM 874 N N . THR A 1 107 ? 7.339 -0.328 11.245 1.00 92.81 107 THR A N 1
ATOM 875 C CA . THR A 1 107 ? 6.781 0.301 12.455 1.00 92.81 107 THR A CA 1
ATOM 876 C C . THR A 1 107 ? 7.421 -0.270 13.719 1.00 92.81 107 THR A C 1
ATOM 878 O O . THR A 1 107 ? 7.760 0.471 14.641 1.00 92.81 107 THR A O 1
ATOM 881 N N . PHE A 1 108 ? 7.616 -1.587 13.758 1.00 94.81 108 PHE A N 1
ATOM 882 C CA . PHE A 1 108 ? 8.077 -2.315 14.930 1.00 94.81 108 PHE A CA 1
ATOM 883 C C . PHE A 1 108 ? 9.584 -2.575 14.843 1.00 94.81 108 PHE A C 1
ATOM 885 O O . PHE A 1 108 ? 10.013 -3.595 14.312 1.00 94.81 108 PHE A O 1
ATOM 892 N N . GLY A 1 109 ? 10.390 -1.682 15.419 1.00 91.75 109 GLY A N 1
ATOM 893 C CA . GLY A 1 109 ? 11.844 -1.832 15.530 1.00 91.75 109 GLY A CA 1
ATOM 894 C C . GLY A 1 109 ? 12.645 -0.774 14.773 1.00 91.75 109 GLY A C 1
ATOM 895 O O . GLY A 1 109 ? 13.699 -0.387 15.269 1.00 91.75 109 GLY A O 1
ATOM 896 N N . GLU A 1 110 ? 12.127 -0.251 13.656 1.00 89.81 110 GLU A N 1
ATOM 897 C CA . GLU A 1 110 ? 12.818 0.761 12.834 1.00 89.81 110 GLU A CA 1
ATOM 898 C C . GLU A 1 110 ? 12.236 2.165 13.047 1.00 89.81 110 GLU A C 1
ATOM 900 O O . GLU A 1 110 ? 12.958 3.085 13.434 1.00 89.81 110 GLU A O 1
ATOM 905 N N . HIS A 1 111 ? 10.920 2.342 12.882 1.00 88.56 111 HIS A N 1
ATOM 906 C CA . HIS A 1 111 ? 10.259 3.624 13.163 1.00 88.56 111 HIS A CA 1
ATOM 907 C C . HIS A 1 111 ? 10.005 3.829 14.656 1.00 88.56 111 HIS A C 1
ATOM 909 O O . HIS A 1 111 ? 10.237 4.913 15.189 1.00 88.56 111 HIS A O 1
ATOM 915 N N . GLN A 1 112 ? 9.547 2.783 15.347 1.00 93.88 112 GLN A N 1
ATOM 916 C CA . GLN A 1 112 ? 9.437 2.757 16.802 1.00 93.88 112 GLN A CA 1
ATOM 917 C C . GLN A 1 112 ? 10.478 1.779 17.341 1.00 93.88 112 GLN A C 1
ATOM 919 O O . GLN A 1 112 ? 10.348 0.566 17.193 1.00 93.88 112 GLN A O 1
ATOM 924 N N . TRP A 1 113 ? 11.540 2.298 17.956 1.00 93.94 113 TRP A N 1
ATOM 925 C CA . TRP A 1 113 ? 12.632 1.463 18.465 1.00 93.94 113 TRP A CA 1
ATOM 926 C C . TRP A 1 113 ? 12.195 0.661 19.691 1.00 93.94 113 TRP A C 1
ATOM 928 O O . TRP A 1 113 ? 11.313 1.087 20.438 1.00 93.94 113 TRP A O 1
ATOM 938 N N . GLU A 1 114 ? 12.869 -0.456 19.969 1.00 95.56 114 GLU A N 1
ATOM 939 C CA . GLU A 1 114 ? 12.582 -1.319 21.127 1.00 95.56 114 GLU A CA 1
ATOM 940 C C . GLU A 1 114 ? 12.475 -0.531 22.446 1.00 95.56 114 GLU A C 1
ATOM 942 O O . GLU A 1 114 ? 11.548 -0.739 23.233 1.00 95.56 114 GLU A O 1
ATOM 947 N N . GLY A 1 115 ? 13.385 0.428 22.658 1.00 96.00 115 GLY A N 1
ATOM 948 C CA . GLY A 1 115 ? 13.446 1.258 23.865 1.00 96.00 115 GLY A CA 1
ATOM 949 C C . GLY A 1 115 ? 12.207 2.126 24.115 1.00 96.00 115 GLY A C 1
ATOM 950 O O . GLY A 1 115 ? 11.990 2.557 25.245 1.00 96.00 115 GLY A O 1
ATOM 951 N N . THR A 1 116 ? 11.363 2.344 23.101 1.00 95.94 116 THR A N 1
ATOM 952 C CA . THR A 1 116 ? 10.070 3.038 23.248 1.00 95.94 116 THR A CA 1
ATOM 953 C C . THR A 1 116 ? 9.026 2.177 23.970 1.00 95.94 116 THR A C 1
ATOM 955 O O . THR A 1 116 ? 8.025 2.698 24.453 1.00 95.94 116 THR A O 1
ATOM 958 N N . GLY A 1 117 ? 9.251 0.860 24.062 1.00 96.94 117 GLY A N 1
ATOM 959 C CA . GLY A 1 117 ? 8.310 -0.107 24.626 1.00 96.94 117 GLY A CA 1
ATOM 960 C C . GLY A 1 117 ? 7.326 -0.701 23.614 1.00 96.94 117 GLY A C 1
ATOM 961 O O . GLY A 1 117 ? 6.464 -1.481 24.020 1.00 96.94 117 GLY A O 1
ATOM 962 N N . ILE A 1 118 ? 7.459 -0.394 22.317 1.00 97.50 118 ILE A N 1
ATOM 963 C CA . ILE A 1 118 ? 6.537 -0.858 21.266 1.00 97.50 118 ILE A CA 1
ATOM 964 C C . ILE A 1 118 ? 6.397 -2.387 21.216 1.00 97.50 118 ILE A C 1
ATOM 966 O O . ILE A 1 118 ? 5.290 -2.896 21.061 1.00 97.50 118 ILE A O 1
ATOM 970 N N . PHE A 1 119 ? 7.482 -3.139 21.430 1.00 97.81 119 PHE A N 1
ATOM 971 C CA . PHE A 1 119 ? 7.418 -4.604 21.445 1.00 97.81 119 PHE A CA 1
ATOM 972 C C . PHE A 1 119 ? 6.605 -5.132 22.626 1.00 97.81 119 PHE A C 1
ATOM 974 O O . PHE A 1 119 ? 5.798 -6.038 22.449 1.00 97.81 119 PHE A O 1
ATOM 981 N N . ARG A 1 120 ? 6.730 -4.515 23.809 1.00 97.94 120 ARG A N 1
ATOM 982 C CA . ARG A 1 120 ? 5.916 -4.885 24.978 1.00 97.94 120 ARG A CA 1
ATOM 983 C C . ARG A 1 120 ? 4.445 -4.552 24.758 1.00 97.94 120 ARG A C 1
ATOM 985 O O . ARG A 1 120 ? 3.580 -5.315 25.177 1.00 97.94 120 ARG A O 1
ATOM 992 N N . PHE A 1 121 ? 4.160 -3.424 24.103 1.00 97.94 121 PHE A N 1
ATOM 993 C CA . PHE A 1 121 ? 2.800 -3.074 23.696 1.00 97.94 121 PHE A CA 1
ATOM 994 C C . PHE A 1 121 ? 2.223 -4.131 22.749 1.00 97.94 121 PHE A C 1
ATOM 996 O O . PHE A 1 121 ? 1.137 -4.641 23.018 1.00 97.94 121 PHE A O 1
ATOM 1003 N N . LEU A 1 122 ? 2.961 -4.502 21.697 1.00 96.38 122 LEU A N 1
ATOM 1004 C CA . LEU A 1 122 ? 2.526 -5.493 20.712 1.00 96.38 122 LEU A CA 1
ATOM 1005 C C . LEU A 1 122 ? 2.312 -6.878 21.343 1.00 96.38 122 LEU A C 1
ATOM 1007 O O . LEU A 1 122 ? 1.312 -7.527 21.055 1.00 96.38 122 LEU A O 1
ATOM 1011 N N . GLU A 1 123 ? 3.207 -7.302 22.239 1.00 97.50 123 GLU A N 1
ATOM 1012 C CA . GLU A 1 123 ? 3.087 -8.556 22.992 1.00 97.50 123 GLU A CA 1
ATOM 1013 C C . GLU A 1 123 ? 1.859 -8.557 23.919 1.00 97.50 123 GLU A C 1
ATOM 1015 O O . GLU A 1 123 ? 1.141 -9.552 24.018 1.00 97.50 123 GLU A O 1
ATOM 1020 N N . SER A 1 124 ? 1.580 -7.426 24.572 1.00 98.19 124 SER A N 1
ATOM 1021 C CA . SER A 1 124 ? 0.480 -7.311 25.537 1.00 98.19 124 SER A CA 1
ATOM 1022 C C . SER A 1 124 ? -0.891 -7.163 24.872 1.00 98.19 124 SER A C 1
ATOM 1024 O O . SER A 1 124 ? -1.894 -7.623 25.423 1.00 98.19 124 SER A O 1
ATOM 1026 N N . LEU A 1 125 ? -0.958 -6.514 23.704 1.00 97.88 125 LEU A N 1
ATOM 1027 C CA . LEU A 1 125 ? -2.209 -6.086 23.077 1.00 97.88 125 LEU A CA 1
ATOM 1028 C C . LEU A 1 125 ? -3.230 -7.226 22.893 1.00 97.88 125 LEU A C 1
ATOM 1030 O O . LEU A 1 125 ? -4.362 -7.042 23.346 1.00 97.88 125 LEU A O 1
ATOM 1034 N N . PRO A 1 126 ? -2.890 -8.408 22.334 1.00 97.81 126 PRO A N 1
ATOM 1035 C CA . PRO A 1 126 ? -3.866 -9.487 22.169 1.00 97.81 126 PRO A CA 1
ATOM 1036 C C . PRO A 1 126 ? -4.467 -9.960 23.497 1.00 97.81 126 PRO A C 1
ATOM 1038 O O . PRO A 1 126 ? -5.679 -10.140 23.605 1.00 97.81 126 PRO A O 1
ATOM 1041 N N . GLY A 1 127 ? -3.637 -10.105 24.536 1.00 98.25 127 GLY A N 1
ATOM 1042 C CA . GLY A 1 127 ? -4.091 -10.531 25.862 1.00 98.25 127 GLY A CA 1
ATOM 1043 C C . GLY A 1 127 ? -5.043 -9.523 26.507 1.00 98.25 127 GLY A C 1
ATOM 1044 O O . GLY A 1 127 ? -6.035 -9.911 27.127 1.00 98.25 127 GLY A O 1
ATOM 1045 N N . VAL A 1 128 ? -4.781 -8.225 26.328 1.00 98.50 128 VAL A N 1
ATOM 1046 C CA . VAL A 1 128 ? -5.666 -7.162 26.820 1.00 98.50 128 VAL A CA 1
ATOM 1047 C C . VAL A 1 128 ? -6.976 -7.122 26.032 1.00 98.50 128 VAL A C 1
ATOM 1049 O O . VAL A 1 128 ? -8.032 -7.016 26.655 1.00 98.50 128 VAL A O 1
ATOM 1052 N N . VAL A 1 129 ? -6.930 -7.269 24.702 1.00 98.31 129 VAL A N 1
ATOM 1053 C CA . VAL A 1 129 ? -8.124 -7.331 23.839 1.00 98.31 129 VAL A CA 1
ATOM 1054 C C . VAL A 1 129 ? -9.063 -8.443 24.304 1.00 98.31 129 VAL A C 1
ATOM 1056 O O . VAL A 1 129 ? -10.219 -8.160 24.613 1.00 98.31 129 VAL A O 1
ATOM 1059 N N . PHE A 1 130 ? -8.564 -9.672 24.463 1.00 98.00 130 PHE A N 1
ATOM 1060 C CA . PHE A 1 130 ? -9.395 -10.808 24.883 1.00 98.00 130 PHE A CA 1
ATOM 1061 C C . PHE A 1 130 ? -9.935 -10.689 26.311 1.00 98.00 130 PHE A C 1
ATOM 1063 O O . PHE A 1 130 ? -10.976 -11.256 26.631 1.00 98.00 130 PHE A O 1
ATOM 1070 N N . LYS A 1 131 ? -9.223 -9.985 27.196 1.00 98.25 131 LYS A N 1
ATOM 1071 C CA . LYS A 1 131 ? -9.626 -9.833 28.598 1.00 98.25 131 LYS A CA 1
ATOM 1072 C C . LYS A 1 131 ? -10.630 -8.699 28.810 1.00 98.25 131 LYS A C 1
ATOM 1074 O O . LYS A 1 131 ? -11.420 -8.770 29.748 1.00 98.25 131 LYS A O 1
ATOM 1079 N N . GLN A 1 132 ? -10.536 -7.627 28.024 1.00 98.19 132 GLN A N 1
ATOM 1080 C CA . GLN A 1 132 ? -11.222 -6.359 28.302 1.00 98.19 132 GLN A CA 1
ATOM 1081 C C . GLN A 1 132 ? -12.197 -5.925 27.204 1.00 98.19 132 GLN A C 1
ATOM 1083 O O . GLN A 1 132 ? -12.753 -4.833 27.302 1.00 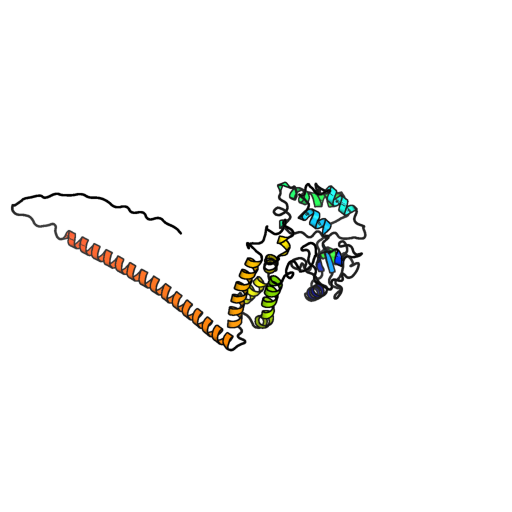98.19 132 GLN A O 1
ATOM 1088 N N . SER A 1 133 ? -12.407 -6.732 26.166 1.00 96.88 133 SER A N 1
ATOM 1089 C CA . SER A 1 133 ? -13.338 -6.418 25.083 1.00 96.88 133 SER A CA 1
ATOM 1090 C C . SER A 1 133 ? -13.985 -7.674 24.506 1.00 96.88 133 SER A C 1
ATOM 1092 O O . SER A 1 133 ? -13.518 -8.784 24.752 1.00 96.88 133 SER A O 1
ATOM 1094 N N . ASP A 1 134 ? -15.023 -7.475 23.696 1.00 95.50 134 ASP A N 1
ATOM 1095 C CA . ASP A 1 134 ? -15.677 -8.540 22.927 1.00 95.50 134 ASP A CA 1
ATOM 1096 C C . ASP A 1 134 ? -15.015 -8.752 21.545 1.00 95.50 134 ASP A C 1
ATOM 1098 O O . ASP A 1 134 ? -15.505 -9.538 20.732 1.00 95.50 134 ASP A O 1
ATOM 1102 N N . TYR A 1 135 ? -13.920 -8.037 21.245 1.00 96.81 135 TYR A N 1
ATOM 1103 C CA . TYR A 1 135 ? -13.232 -8.153 19.962 1.00 96.81 135 TYR A CA 1
ATOM 1104 C C . TYR A 1 135 ? -12.468 -9.471 19.842 1.00 96.81 135 TYR A C 1
ATOM 1106 O O . TYR A 1 135 ? -11.866 -9.985 20.788 1.00 96.81 135 TYR A O 1
ATOM 1114 N N . VAL A 1 136 ? -12.424 -9.965 18.610 1.00 96.50 136 VAL A N 1
ATOM 1115 C CA . VAL A 1 136 ? -11.609 -11.102 18.187 1.00 96.50 136 VAL A CA 1
ATOM 1116 C C . VAL A 1 136 ? -10.691 -10.673 17.047 1.00 96.50 136 VAL A C 1
ATOM 1118 O O . VAL A 1 136 ? -10.957 -9.690 16.356 1.00 96.50 136 VAL A O 1
ATOM 1121 N N . PHE A 1 137 ? -9.614 -11.424 16.829 1.00 97.56 137 PHE A N 1
ATOM 1122 C CA . PHE A 1 137 ? -8.757 -11.235 15.662 1.00 97.56 137 PHE A CA 1
ATOM 1123 C C . PHE A 1 137 ? -9.217 -12.160 14.543 1.00 97.56 137 PHE A C 1
ATOM 1125 O O . PHE A 1 137 ? -9.383 -13.360 14.756 1.00 97.56 137 PHE A O 1
ATOM 1132 N N . VAL A 1 138 ? -9.401 -11.592 13.356 1.00 97.31 138 VAL A N 1
ATOM 1133 C CA . VAL A 1 138 ? -9.795 -12.318 12.149 1.00 97.31 138 VAL A CA 1
ATOM 1134 C C . VAL A 1 138 ? -8.871 -11.950 11.003 1.00 97.31 138 VAL A C 1
ATOM 1136 O O . VAL A 1 138 ? -8.343 -10.839 10.925 1.00 97.31 138 VAL A O 1
ATOM 1139 N N . THR A 1 139 ? -8.685 -12.883 10.083 1.00 97.50 139 THR A N 1
ATOM 1140 C CA . THR A 1 139 ? -8.031 -12.605 8.809 1.00 97.50 139 THR A CA 1
ATOM 1141 C C . THR A 1 139 ? -8.943 -11.756 7.914 1.00 97.50 139 THR A C 1
ATOM 1143 O O . THR A 1 139 ? -10.171 -11.833 8.019 1.00 97.50 139 THR A O 1
ATOM 1146 N N . PRO A 1 140 ? -8.386 -11.007 6.944 1.00 97.31 140 PRO A N 1
ATOM 1147 C CA . PRO A 1 140 ? -9.202 -10.275 5.975 1.00 97.31 140 PRO A CA 1
ATOM 1148 C C . PRO A 1 140 ? -10.182 -11.158 5.184 1.00 97.31 140 PRO A C 1
ATOM 1150 O O . PRO A 1 140 ? -11.251 -10.698 4.794 1.00 97.31 140 PRO A O 1
ATOM 1153 N N . SER A 1 141 ? -9.839 -12.433 4.952 1.00 97.88 141 SER A N 1
ATOM 1154 C CA . SER A 1 141 ? -10.737 -13.387 4.282 1.00 97.88 141 SER A CA 1
ATOM 1155 C C . SER A 1 141 ? -11.925 -13.775 5.164 1.00 97.88 141 SER A C 1
ATOM 1157 O O . SER A 1 141 ? -13.048 -13.834 4.676 1.00 97.88 141 SER A O 1
ATOM 1159 N N . GLU A 1 142 ? -11.701 -14.007 6.459 1.00 98.00 142 GLU A N 1
ATOM 1160 C CA . GLU A 1 142 ? -12.780 -14.292 7.415 1.00 98.00 142 GLU A CA 1
ATOM 1161 C C . GLU A 1 142 ? -13.691 -13.077 7.601 1.00 98.00 142 GLU A C 1
ATOM 1163 O O . GLU A 1 142 ? -14.909 -13.226 7.587 1.00 98.00 142 GLU A O 1
ATOM 1168 N N . ALA A 1 143 ? -13.122 -11.871 7.692 1.00 97.50 143 ALA A N 1
ATOM 1169 C CA . ALA A 1 143 ? -13.896 -10.633 7.740 1.00 97.50 143 ALA A CA 1
ATOM 1170 C C . ALA A 1 143 ? -14.815 -10.482 6.515 1.00 97.50 143 ALA A C 1
ATOM 1172 O O . ALA A 1 143 ? -16.011 -10.240 6.662 1.00 97.50 143 ALA A O 1
ATOM 1173 N N . ALA A 1 144 ? -14.273 -10.680 5.309 1.00 96.75 144 ALA A N 1
ATOM 1174 C CA . ALA A 1 144 ? -15.035 -10.582 4.065 1.00 96.75 144 ALA A CA 1
ATOM 1175 C C . ALA A 1 144 ? -16.129 -11.658 3.925 1.00 96.75 144 ALA A C 1
ATOM 1177 O O . ALA A 1 144 ? -17.135 -11.415 3.257 1.00 96.75 144 ALA A O 1
ATOM 1178 N N . ALA A 1 145 ? -15.937 -12.832 4.535 1.00 96.88 145 ALA A N 1
ATOM 1179 C CA . ALA A 1 145 ? -16.899 -13.931 4.509 1.00 96.88 145 ALA A CA 1
ATOM 1180 C C . ALA A 1 145 ? -18.019 -13.781 5.552 1.00 96.88 145 ALA A C 1
ATOM 1182 O O . ALA A 1 145 ? -19.159 -14.159 5.282 1.00 96.88 145 ALA A O 1
ATOM 1183 N N . ASN A 1 146 ? -17.699 -13.247 6.734 1.00 96.56 146 ASN A N 1
ATOM 1184 C CA . ASN A 1 146 ? -18.608 -13.237 7.882 1.00 96.56 146 ASN A CA 1
ATOM 1185 C C . ASN A 1 146 ? -19.416 -11.940 8.013 1.00 96.56 146 ASN A C 1
ATOM 1187 O O . ASN A 1 146 ? -20.515 -11.968 8.564 1.00 96.56 146 ASN A O 1
ATOM 1191 N N . LEU A 1 147 ? -18.897 -10.814 7.517 1.00 97.00 147 LEU A N 1
ATOM 1192 C CA . LEU A 1 147 ? -19.562 -9.516 7.624 1.00 97.00 147 LEU A CA 1
ATOM 1193 C C . LEU A 1 147 ? -20.401 -9.206 6.382 1.00 97.00 147 LEU A C 1
ATOM 1195 O O . LEU A 1 147 ? -20.098 -9.630 5.264 1.00 97.00 147 LEU A O 1
ATOM 1199 N N . GLN A 1 148 ? -21.456 -8.417 6.573 1.00 96.69 148 GLN A N 1
ATOM 1200 C CA . GLN A 1 148 ? -22.266 -7.899 5.473 1.00 96.69 148 GLN A CA 1
ATOM 1201 C C . GLN A 1 148 ? -21.840 -6.469 5.137 1.00 96.69 148 GLN A C 1
ATOM 1203 O O . GLN A 1 148 ? -21.723 -5.644 6.042 1.00 96.69 148 GLN A O 1
ATOM 1208 N N . PRO A 1 149 ? -21.622 -6.132 3.852 1.00 97.12 149 PRO A N 1
ATOM 1209 C CA . PRO A 1 149 ? -21.349 -4.755 3.481 1.00 97.12 149 PRO A CA 1
ATOM 1210 C C . PRO A 1 149 ? -22.502 -3.832 3.847 1.00 97.12 149 PRO A C 1
ATOM 1212 O O . PRO A 1 149 ? -23.637 -4.066 3.433 1.00 97.12 149 PRO A O 1
ATOM 1215 N N . VAL A 1 150 ? -22.203 -2.746 4.556 1.00 96.38 150 VAL A N 1
ATOM 1216 C CA . VAL A 1 150 ? -23.222 -1.760 4.944 1.00 96.38 150 VAL A CA 1
ATOM 1217 C C . VAL A 1 150 ? -23.613 -0.851 3.779 1.00 96.38 150 VAL A C 1
ATOM 1219 O O . VAL A 1 150 ? -24.712 -0.302 3.748 1.00 96.38 150 VAL A O 1
ATOM 1222 N N . SER A 1 151 ? -22.700 -0.659 2.823 1.00 95.38 151 SER A N 1
ATOM 1223 C CA . SER A 1 151 ? -22.910 0.167 1.636 1.00 95.38 151 SER A CA 1
ATOM 1224 C C . SER A 1 151 ? -21.823 -0.070 0.583 1.00 95.38 151 SER A C 1
ATOM 1226 O O . SER A 1 151 ? -20.840 -0.784 0.807 1.00 95.38 151 SER A O 1
ATOM 1228 N N . THR A 1 152 ? -21.975 0.581 -0.564 1.00 95.56 152 THR A N 1
ATOM 1229 C CA . THR A 1 152 ? -20.894 0.773 -1.530 1.00 95.56 152 THR A CA 1
ATOM 1230 C C . THR A 1 152 ? -19.975 1.908 -1.079 1.00 95.56 152 THR A C 1
ATOM 1232 O O . THR A 1 152 ? -20.446 2.942 -0.593 1.00 95.56 152 THR A O 1
ATOM 1235 N N . VAL A 1 153 ? -18.671 1.762 -1.296 1.00 94.38 153 VAL A N 1
ATOM 1236 C CA . VAL A 1 153 ? -17.734 2.892 -1.247 1.00 94.38 153 VAL A CA 1
ATOM 1237 C C . VAL A 1 153 ? -17.635 3.503 -2.646 1.00 94.38 153 VAL A C 1
ATOM 1239 O O . VAL A 1 153 ? -17.584 2.761 -3.619 1.00 94.38 153 VAL A O 1
ATOM 1242 N N . GLN A 1 154 ? -17.669 4.834 -2.741 1.00 94.75 154 GLN A N 1
ATOM 1243 C CA . GLN A 1 154 ? -17.553 5.572 -4.003 1.00 94.75 154 GLN A CA 1
ATOM 1244 C C . GLN A 1 154 ? -16.248 6.358 -3.985 1.00 94.75 154 GLN A C 1
ATOM 1246 O O . GLN A 1 154 ? -16.090 7.270 -3.171 1.00 94.75 154 GLN A O 1
ATOM 1251 N N . VAL A 1 155 ? -15.326 5.981 -4.859 1.00 96.31 155 VAL A N 1
ATOM 1252 C CA . VAL A 1 155 ? -13.983 6.549 -4.977 1.00 96.31 155 VAL A CA 1
ATOM 1253 C C . VAL A 1 155 ? -13.674 6.735 -6.469 1.00 96.31 155 VAL A C 1
ATOM 1255 O O . VAL A 1 155 ? -13.000 5.901 -7.079 1.00 96.31 155 VAL A O 1
ATOM 1258 N N . PRO A 1 156 ? -14.192 7.812 -7.091 1.00 95.12 156 PRO A N 1
ATOM 1259 C CA . PRO A 1 156 ? -14.043 8.037 -8.530 1.00 95.12 156 PRO A CA 1
ATOM 1260 C C . PRO A 1 156 ? -12.607 8.390 -8.939 1.00 95.12 156 PRO A C 1
ATOM 1262 O O . PRO A 1 156 ? -12.229 8.180 -10.086 1.00 95.12 156 PRO A O 1
ATOM 1265 N N . TYR A 1 157 ? -11.806 8.916 -8.010 1.00 95.25 157 TYR A N 1
ATOM 1266 C CA . TYR A 1 157 ? -10.408 9.272 -8.239 1.00 95.25 157 TYR A CA 1
ATOM 1267 C C . TYR A 1 157 ? -9.504 8.447 -7.327 1.00 95.25 157 TYR A C 1
ATOM 1269 O O . TYR A 1 157 ? -9.882 8.230 -6.176 1.00 95.25 157 TYR A O 1
ATOM 1277 N N . PRO A 1 158 ? -8.329 7.997 -7.804 1.00 96.38 158 PRO A N 1
ATOM 1278 C CA . PRO A 1 158 ? -7.432 7.193 -6.991 1.00 96.38 158 PRO A CA 1
ATOM 1279 C C . PRO A 1 158 ? -7.020 7.878 -5.685 1.00 96.38 158 PRO A C 1
ATOM 1281 O O . PRO A 1 158 ? -6.517 9.002 -5.695 1.00 96.38 158 PRO A O 1
ATOM 1284 N N . ILE A 1 159 ? -7.196 7.161 -4.580 1.00 96.44 159 ILE A N 1
ATOM 1285 C CA . ILE A 1 159 ? -6.700 7.528 -3.251 1.00 96.44 159 ILE A CA 1
ATOM 1286 C C . ILE A 1 159 ? -5.484 6.686 -2.889 1.00 96.44 159 ILE A C 1
ATOM 1288 O O . ILE A 1 159 ? -5.228 5.663 -3.522 1.00 96.44 159 ILE A O 1
ATOM 1292 N N . SER A 1 160 ? -4.775 7.097 -1.845 1.00 95.56 160 SER A N 1
ATOM 1293 C CA . SER A 1 160 ? -3.664 6.364 -1.241 1.00 95.56 160 SER A CA 1
ATOM 1294 C C . SER A 1 160 ? -3.654 6.588 0.269 1.00 95.56 160 SER A C 1
ATOM 1296 O O . SER A 1 160 ? -4.314 7.495 0.774 1.00 95.56 160 SER A O 1
ATOM 1298 N N . TRP A 1 161 ? -2.896 5.777 1.001 1.00 92.88 161 TRP A N 1
ATOM 1299 C CA . TRP A 1 161 ? -2.650 5.997 2.427 1.00 92.88 161 TRP A CA 1
ATOM 1300 C C . TRP A 1 161 ? -1.538 7.010 2.742 1.00 92.88 161 TRP A C 1
ATOM 1302 O O . TRP A 1 161 ? -1.347 7.349 3.912 1.00 92.88 161 TRP A O 1
ATOM 1312 N N . ALA A 1 162 ? -0.820 7.486 1.720 1.00 87.75 162 ALA A N 1
ATOM 1313 C CA . ALA A 1 162 ? 0.294 8.415 1.879 1.00 87.75 162 ALA A CA 1
ATOM 1314 C C . ALA A 1 162 ? -0.154 9.868 2.035 1.00 87.75 162 ALA A C 1
ATOM 1316 O O . ALA A 1 162 ? -1.181 10.268 1.483 1.00 87.75 162 ALA A O 1
ATOM 1317 N N . ASP A 1 163 ? 0.686 10.628 2.744 1.00 83.56 163 ASP A N 1
ATOM 1318 C CA . ASP A 1 163 ? 0.589 12.068 3.010 1.00 83.56 163 ASP A CA 1
ATOM 1319 C C . ASP A 1 163 ? -0.777 12.529 3.542 1.00 83.56 163 ASP A C 1
ATOM 1321 O O . ASP A 1 163 ? -1.726 11.760 3.669 1.00 83.56 163 ASP A O 1
ATOM 1325 N N . GLU A 1 164 ? -0.913 13.791 3.937 1.00 81.50 164 GLU A N 1
ATOM 1326 C CA . GLU A 1 164 ? -2.170 14.283 4.517 1.00 81.50 164 GLU A CA 1
ATOM 1327 C C . GLU A 1 164 ? -3.337 14.244 3.516 1.00 81.50 164 GLU A C 1
ATOM 1329 O O . GLU A 1 164 ? -4.480 13.971 3.896 1.00 81.50 164 GLU A O 1
ATOM 1334 N N . GLU A 1 165 ? -3.049 14.466 2.234 1.00 84.75 165 GLU A N 1
ATOM 1335 C CA . GLU A 1 165 ? -4.048 14.561 1.173 1.00 84.75 165 GLU A CA 1
ATOM 1336 C C . GLU A 1 165 ? -4.696 13.211 0.834 1.00 84.75 165 GLU A C 1
ATOM 1338 O O . GLU A 1 165 ? -5.843 13.183 0.376 1.00 84.75 165 GLU A O 1
ATOM 1343 N N . ARG A 1 166 ? -4.019 12.091 1.144 1.00 90.88 166 ARG A N 1
ATOM 1344 C CA . ARG A 1 166 ? -4.497 10.719 0.898 1.00 90.88 166 ARG A CA 1
ATOM 1345 C C . ARG A 1 166 ? -4.840 10.459 -0.573 1.00 90.88 166 ARG A C 1
ATOM 1347 O O . ARG A 1 166 ? -5.865 9.855 -0.894 1.00 90.88 166 ARG A O 1
ATOM 1354 N N . ASP A 1 167 ? -3.971 10.911 -1.470 1.00 93.19 167 ASP A N 1
ATOM 1355 C CA . ASP A 1 167 ? -4.114 10.815 -2.926 1.00 93.19 167 ASP A CA 1
ATOM 1356 C C . ASP A 1 167 ? -2.797 10.379 -3.611 1.00 93.19 167 ASP A C 1
ATOM 1358 O O . ASP A 1 167 ? -1.866 9.897 -2.964 1.00 93.19 167 ASP A O 1
ATOM 1362 N N . LEU A 1 168 ? -2.710 10.500 -4.941 1.00 94.81 168 LEU A N 1
ATOM 1363 C CA . LEU A 1 168 ? -1.523 10.097 -5.710 1.00 94.81 168 LEU A CA 1
ATOM 1364 C C . LEU A 1 168 ? -0.414 11.151 -5.792 1.00 94.81 168 LEU A C 1
ATOM 1366 O O . LEU A 1 168 ? 0.584 10.931 -6.483 1.00 94.81 168 LEU A O 1
ATOM 1370 N N . THR A 1 169 ? -0.547 12.298 -5.133 1.00 93.75 169 THR A N 1
ATOM 1371 C CA . THR A 1 169 ? 0.415 13.398 -5.288 1.00 93.75 169 THR A CA 1
ATOM 1372 C C . THR A 1 169 ? 1.809 13.070 -4.742 1.00 93.75 169 THR A C 1
ATOM 1374 O O . THR A 1 169 ? 2.778 13.689 -5.175 1.00 93.75 169 THR A O 1
ATOM 1377 N N . ALA A 1 170 ? 1.952 12.048 -3.891 1.00 92.50 170 ALA A N 1
ATOM 1378 C CA . ALA A 1 170 ? 3.257 11.517 -3.490 1.00 92.50 170 ALA A CA 1
ATOM 1379 C C . ALA A 1 170 ? 4.029 10.846 -4.649 1.00 92.50 170 ALA A C 1
ATOM 1381 O O . ALA A 1 170 ? 5.255 10.768 -4.598 1.00 92.50 170 ALA A O 1
ATOM 1382 N N . TRP A 1 171 ? 3.350 10.412 -5.720 1.00 95.50 171 TRP A N 1
ATOM 1383 C CA . TRP A 1 171 ? 3.967 9.755 -6.887 1.00 95.50 171 TRP A CA 1
ATOM 1384 C C . TRP A 1 171 ? 3.764 10.495 -8.207 1.00 95.50 171 TRP A C 1
ATOM 1386 O O . TRP A 1 171 ? 4.527 10.251 -9.131 1.00 95.50 171 TRP A O 1
ATOM 1396 N N . LEU A 1 172 ? 2.749 11.357 -8.326 1.00 95.94 172 LEU A N 1
ATOM 1397 C CA . LEU A 1 172 ? 2.383 12.070 -9.563 1.00 95.94 172 LEU A CA 1
ATOM 1398 C C . LEU A 1 172 ? 2.088 13.564 -9.326 1.00 95.94 172 LEU A C 1
ATOM 1400 O O . LEU A 1 172 ? 1.377 14.199 -10.107 1.00 95.94 172 LEU A O 1
ATOM 1404 N N . GLY A 1 173 ? 2.607 14.133 -8.237 1.00 94.00 173 GLY A N 1
ATOM 1405 C CA . GLY A 1 173 ? 2.323 15.503 -7.809 1.00 94.00 173 GLY A CA 1
ATOM 1406 C C . GLY A 1 173 ? 3.138 16.593 -8.507 1.00 94.00 173 GLY A C 1
ATOM 1407 O O . GLY A 1 173 ? 2.775 17.762 -8.396 1.00 94.00 173 GLY A O 1
ATOM 1408 N N . ASN A 1 174 ? 4.219 16.252 -9.217 1.00 95.31 174 ASN A N 1
ATOM 1409 C CA . ASN A 1 174 ? 5.060 17.224 -9.926 1.00 95.31 174 ASN A CA 1
ATOM 1410 C C . ASN A 1 174 ? 5.406 16.811 -11.370 1.00 95.31 174 ASN A C 1
ATOM 1412 O O . ASN A 1 174 ? 5.167 15.679 -11.791 1.00 95.31 174 ASN A O 1
ATOM 1416 N N . GLU A 1 175 ? 5.979 17.746 -12.136 1.00 97.12 175 GLU A N 1
ATOM 1417 C CA . GLU A 1 175 ? 6.299 17.551 -13.559 1.00 97.12 175 GLU A CA 1
ATOM 1418 C C . GLU A 1 175 ? 7.323 16.430 -13.796 1.00 97.12 175 GLU A C 1
ATOM 1420 O O . GLU A 1 175 ? 7.149 15.643 -14.722 1.00 97.12 175 GLU A O 1
ATOM 1425 N N . MET A 1 176 ? 8.344 16.298 -12.938 1.00 97.25 176 MET A N 1
ATOM 1426 C CA . MET A 1 176 ? 9.364 15.242 -13.055 1.00 97.25 176 MET A CA 1
ATOM 1427 C C . MET A 1 176 ? 8.744 13.849 -12.930 1.00 97.25 176 MET A C 1
ATOM 1429 O O . MET A 1 176 ? 8.991 12.963 -13.748 1.00 97.25 176 MET A O 1
ATOM 1433 N N . GLN A 1 177 ? 7.896 13.670 -11.920 1.00 97.50 177 GLN A N 1
ATOM 1434 C CA . GLN A 1 177 ? 7.151 12.440 -11.689 1.00 97.50 177 GLN A CA 1
ATOM 1435 C C . GLN A 1 177 ? 6.243 12.094 -12.874 1.00 97.50 177 GLN A C 1
ATOM 1437 O O . GLN A 1 177 ? 6.268 10.968 -13.373 1.00 97.50 177 GLN A O 1
ATOM 1442 N N . GLN A 1 178 ? 5.469 13.071 -13.352 1.00 97.81 178 GLN A N 1
ATOM 1443 C CA . GLN A 1 178 ? 4.546 12.890 -14.473 1.00 97.81 178 GLN A CA 1
ATOM 1444 C C . GLN A 1 178 ? 5.282 12.584 -15.782 1.00 97.81 178 GLN A C 1
ATOM 1446 O O . GLN A 1 178 ? 4.832 11.727 -16.547 1.00 97.81 178 GLN A O 1
ATOM 1451 N N . GLU A 1 179 ? 6.424 13.228 -16.036 1.00 98.00 179 GLU A N 1
ATOM 1452 C CA . GLU A 1 179 ? 7.262 12.963 -17.206 1.00 98.00 179 GLU A CA 1
ATOM 1453 C C . GLU A 1 179 ? 7.849 11.547 -17.160 1.00 98.00 179 GLU A C 1
ATOM 1455 O O . GLU A 1 179 ? 7.714 10.793 -18.128 1.00 98.00 179 GLU A O 1
ATOM 1460 N N . ALA A 1 180 ? 8.452 11.164 -16.030 1.00 98.12 180 ALA A N 1
ATOM 1461 C CA . ALA A 1 180 ? 9.018 9.834 -15.820 1.00 98.12 180 ALA A CA 1
ATOM 1462 C C . ALA A 1 180 ? 7.964 8.730 -16.001 1.00 98.12 180 ALA A C 1
ATOM 1464 O O . ALA A 1 180 ? 8.212 7.726 -16.677 1.00 98.12 180 ALA A O 1
ATOM 1465 N N . PHE A 1 181 ? 6.772 8.935 -15.433 1.00 97.94 181 PHE A N 1
ATOM 1466 C CA . PHE A 1 181 ? 5.650 8.007 -15.540 1.00 97.94 181 PHE A CA 1
ATOM 1467 C C . PHE A 1 181 ? 5.153 7.901 -16.985 1.00 97.94 181 PHE A C 1
ATOM 1469 O O . PHE A 1 181 ? 5.055 6.804 -17.536 1.00 97.94 181 PHE A O 1
ATOM 1476 N N . SER A 1 182 ? 4.898 9.036 -17.638 1.00 97.75 182 SER A N 1
ATOM 1477 C CA . SER A 1 182 ? 4.366 9.065 -19.005 1.00 97.75 182 SER A CA 1
ATOM 1478 C C . SER A 1 182 ? 5.323 8.403 -19.997 1.00 97.75 182 SER A C 1
ATOM 1480 O O . SER A 1 182 ? 4.912 7.519 -20.750 1.00 97.75 182 SER A O 1
ATOM 1482 N N . LYS A 1 183 ? 6.621 8.735 -19.944 1.00 97.44 183 LYS A N 1
ATOM 1483 C CA . LYS A 1 183 ? 7.637 8.154 -20.840 1.00 97.44 183 LYS A CA 1
ATOM 1484 C C . LYS A 1 183 ? 7.798 6.646 -20.673 1.00 97.44 183 LYS A C 1
ATOM 1486 O O . LYS A 1 183 ? 8.065 5.953 -21.660 1.00 97.44 183 LYS A O 1
ATOM 1491 N N . LEU A 1 184 ? 7.637 6.134 -19.450 1.00 97.81 184 LEU A N 1
ATOM 1492 C CA . LEU A 1 184 ? 7.616 4.696 -19.200 1.00 97.81 184 LEU A CA 1
ATOM 1493 C C .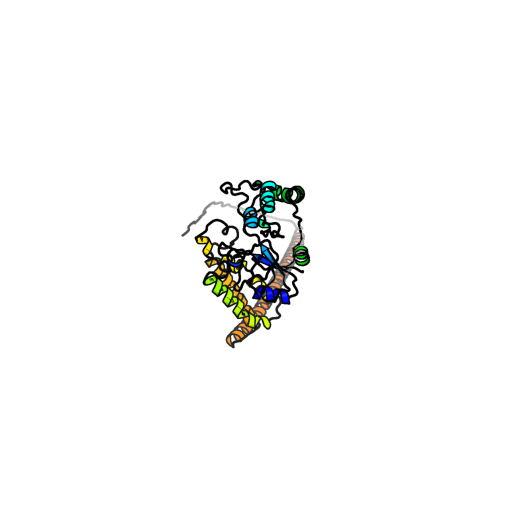 LEU A 1 184 ? 6.416 4.061 -19.912 1.00 97.81 184 LEU A C 1
ATOM 1495 O O . LEU A 1 184 ? 6.591 3.192 -20.767 1.00 97.81 184 LEU A O 1
ATOM 1499 N N . TYR A 1 185 ? 5.198 4.526 -19.620 1.00 96.69 185 TYR A N 1
ATOM 1500 C CA . TYR A 1 185 ? 3.976 3.901 -20.133 1.00 96.69 185 TYR A CA 1
ATOM 1501 C C . TYR A 1 185 ? 3.749 4.097 -21.638 1.00 96.69 185 TYR A C 1
ATOM 1503 O O . TYR A 1 185 ? 3.101 3.246 -22.256 1.00 96.69 185 TYR A O 1
ATOM 1511 N N . GLU A 1 186 ? 4.360 5.101 -22.273 1.00 96.25 186 GLU A N 1
ATOM 1512 C CA . GLU A 1 186 ? 4.449 5.213 -23.739 1.00 96.25 186 GLU A CA 1
ATOM 1513 C C . GLU A 1 186 ? 5.040 3.950 -24.394 1.00 96.25 186 GLU A C 1
ATOM 1515 O O . GLU A 1 186 ? 4.693 3.600 -25.527 1.00 96.25 186 GLU A O 1
ATOM 1520 N N . GLN A 1 187 ? 5.893 3.205 -23.680 1.00 95.38 187 GLN A N 1
ATOM 1521 C CA . GLN A 1 187 ? 6.525 1.999 -24.215 1.00 95.38 187 GLN A CA 1
ATOM 1522 C C . GLN A 1 187 ? 5.621 0.759 -24.175 1.00 95.38 187 GLN A C 1
ATOM 1524 O O . GLN A 1 187 ? 5.923 -0.234 -24.843 1.00 95.38 187 GLN A O 1
ATOM 1529 N N . THR A 1 188 ? 4.482 0.808 -23.472 1.00 93.69 188 THR A N 1
ATOM 1530 C CA . THR A 1 188 ? 3.566 -0.335 -23.278 1.00 93.69 188 THR A CA 1
ATOM 1531 C C . THR A 1 188 ? 3.193 -1.019 -24.597 1.00 93.69 188 THR A C 1
ATOM 1533 O O . THR A 1 188 ? 3.127 -2.246 -24.682 1.00 93.69 188 THR A O 1
ATOM 1536 N N . GLY A 1 189 ? 2.987 -0.241 -25.666 1.00 91.75 189 GLY A N 1
ATOM 1537 C CA . GLY A 1 189 ? 2.661 -0.777 -26.989 1.00 91.75 189 GLY A CA 1
ATOM 1538 C C . GLY A 1 189 ? 3.763 -1.661 -27.586 1.00 91.75 189 GLY A C 1
ATOM 1539 O O . GLY A 1 189 ? 3.460 -2.674 -28.220 1.00 91.75 189 GLY A O 1
ATOM 1540 N N . LYS A 1 190 ? 5.037 -1.315 -27.362 1.00 90.25 190 LYS A N 1
ATOM 1541 C CA . LYS A 1 190 ? 6.194 -2.105 -27.815 1.00 90.25 190 LYS A CA 1
ATOM 1542 C C . LYS A 1 190 ? 6.375 -3.351 -26.955 1.00 90.25 190 LYS A C 1
ATOM 1544 O O . LYS A 1 190 ? 6.604 -4.427 -27.504 1.00 90.25 190 LYS A O 1
ATOM 1549 N N . LEU A 1 191 ? 6.192 -3.227 -25.638 1.00 92.56 191 LEU A N 1
ATOM 1550 C CA . LEU A 1 191 ? 6.352 -4.332 -24.687 1.00 92.56 191 LEU A CA 1
ATOM 1551 C C . LEU A 1 191 ? 5.443 -5.527 -25.002 1.00 92.56 191 LEU A C 1
ATOM 1553 O O . LEU A 1 191 ? 5.865 -6.666 -24.835 1.00 92.56 191 LEU A O 1
ATOM 1557 N N . LYS A 1 192 ? 4.253 -5.301 -25.576 1.00 90.31 192 LYS A N 1
ATOM 1558 C CA . LYS A 1 192 ? 3.354 -6.381 -26.039 1.00 90.31 192 LYS A CA 1
ATOM 1559 C C . LYS A 1 192 ? 3.984 -7.331 -27.070 1.00 90.31 192 LYS A C 1
ATOM 1561 O O . LYS A 1 192 ? 3.481 -8.435 -27.261 1.00 90.31 192 LYS A O 1
ATOM 1566 N N . LYS A 1 193 ? 5.040 -6.904 -27.770 1.00 90.94 193 LYS A N 1
ATOM 1567 C CA . LYS A 1 193 ? 5.743 -7.690 -28.800 1.00 90.94 193 LYS A CA 1
ATOM 1568 C C . LYS A 1 193 ? 7.022 -8.350 -28.275 1.00 90.94 193 LYS A C 1
ATOM 1570 O O . LYS A 1 193 ? 7.605 -9.176 -28.974 1.00 90.94 193 LYS A O 1
ATOM 1575 N N . VAL A 1 194 ? 7.464 -7.988 -27.073 1.00 91.31 194 VAL A N 1
ATOM 1576 C CA . VAL A 1 194 ? 8.714 -8.464 -26.478 1.00 91.31 194 VAL A CA 1
ATOM 1577 C C . VAL A 1 194 ? 8.496 -9.824 -25.821 1.00 91.31 194 VAL A C 1
ATOM 1579 O O . VAL A 1 194 ? 7.522 -10.035 -25.104 1.00 91.31 194 VAL A O 1
ATOM 1582 N N . LYS A 1 195 ? 9.436 -10.747 -26.046 1.00 92.12 195 LYS A N 1
ATOM 1583 C CA . LYS A 1 195 ? 9.504 -12.048 -25.356 1.00 92.12 195 LYS A CA 1
ATOM 1584 C C . LYS A 1 195 ? 10.797 -12.239 -24.561 1.00 92.12 195 LYS A C 1
ATOM 1586 O O . LYS A 1 195 ? 10.975 -13.288 -23.951 1.00 92.12 195 LYS A O 1
ATOM 1591 N N . ASP A 1 196 ? 11.694 -11.254 -24.595 1.00 93.00 196 ASP A N 1
ATOM 1592 C CA . ASP A 1 196 ? 12.957 -11.294 -23.863 1.00 93.00 196 ASP A CA 1
ATOM 1593 C C . ASP A 1 196 ? 12.686 -11.215 -22.347 1.00 93.00 196 ASP A C 1
ATOM 1595 O O . ASP A 1 196 ? 12.158 -10.200 -21.877 1.00 93.00 196 ASP A O 1
ATOM 1599 N N . PRO A 1 197 ? 13.023 -12.259 -21.567 1.00 94.25 197 PRO A N 1
ATOM 1600 C CA . PRO A 1 197 ? 12.744 -12.290 -20.136 1.00 94.25 197 PRO A CA 1
ATOM 1601 C C . PRO A 1 197 ? 13.541 -11.248 -19.341 1.00 94.25 197 PRO A C 1
ATOM 1603 O O . PRO A 1 197 ? 13.068 -10.811 -18.293 1.00 94.25 197 PRO A O 1
ATOM 1606 N N . VAL A 1 198 ? 14.722 -10.835 -19.815 1.00 94.31 198 VAL A N 1
ATOM 1607 C CA . VAL A 1 198 ? 15.536 -9.805 -19.154 1.00 94.31 198 VAL A CA 1
ATOM 1608 C C . VAL A 1 198 ? 14.862 -8.450 -19.313 1.00 94.31 198 VAL A C 1
ATOM 1610 O O . VAL A 1 198 ? 14.635 -7.761 -18.323 1.00 94.31 198 VAL A O 1
ATOM 1613 N N . LEU A 1 199 ? 14.444 -8.102 -20.533 1.00 94.50 199 LEU A N 1
ATOM 1614 C CA . LEU A 1 199 ? 13.776 -6.824 -20.775 1.00 94.50 199 LEU A CA 1
ATOM 1615 C C . LEU A 1 199 ? 12.413 -6.743 -20.068 1.00 94.50 199 LEU A C 1
ATOM 1617 O O . LEU A 1 199 ? 12.053 -5.701 -19.529 1.00 94.50 199 LEU A O 1
ATOM 1621 N N . LEU A 1 200 ? 11.663 -7.848 -20.017 1.00 95.94 200 LEU A N 1
ATOM 1622 C CA . LEU A 1 200 ? 10.407 -7.911 -19.260 1.00 95.94 200 LEU A CA 1
ATOM 1623 C C . LEU A 1 200 ? 10.629 -7.738 -17.751 1.00 95.94 200 LEU A C 1
ATOM 1625 O O . LEU A 1 200 ? 9.818 -7.107 -17.075 1.00 95.94 200 LEU A O 1
ATOM 1629 N N . LYS A 1 201 ? 11.730 -8.274 -17.215 1.00 96.81 201 LYS A N 1
ATOM 1630 C CA . LYS A 1 201 ? 12.108 -8.075 -15.814 1.00 96.81 201 LYS A CA 1
ATOM 1631 C C . LYS A 1 201 ? 12.470 -6.616 -15.536 1.00 96.81 201 LYS A C 1
ATOM 1633 O O . LYS A 1 201 ? 11.955 -6.054 -14.574 1.00 96.81 201 LYS A O 1
ATOM 1638 N N . ASP A 1 202 ? 13.287 -6.003 -16.388 1.00 97.06 202 ASP A N 1
ATOM 1639 C CA . ASP A 1 202 ? 13.665 -4.591 -16.260 1.00 97.06 202 ASP A CA 1
ATOM 1640 C C . ASP A 1 202 ? 12.438 -3.673 -16.331 1.00 97.06 202 ASP A C 1
ATOM 1642 O O . ASP A 1 202 ? 12.298 -2.761 -15.521 1.00 97.06 202 ASP A O 1
ATOM 1646 N N . TRP A 1 203 ? 11.498 -3.963 -17.237 1.00 97.06 203 TRP A N 1
ATOM 1647 C CA . TRP A 1 203 ? 10.209 -3.271 -17.318 1.00 97.06 203 TRP A CA 1
ATOM 1648 C C . TRP A 1 203 ? 9.424 -3.336 -16.004 1.00 97.06 203 TRP A C 1
ATOM 1650 O O . TRP A 1 203 ? 8.855 -2.338 -15.564 1.00 97.06 203 TRP A O 1
ATOM 1660 N N . ASN A 1 204 ? 9.394 -4.500 -15.353 1.00 95.81 204 ASN A N 1
ATOM 1661 C CA . ASN A 1 204 ? 8.724 -4.650 -14.062 1.00 95.81 204 ASN A CA 1
ATOM 1662 C C . ASN A 1 204 ? 9.420 -3.843 -12.959 1.00 95.81 204 ASN A C 1
ATOM 1664 O O . ASN A 1 204 ? 8.741 -3.262 -12.120 1.00 95.81 204 ASN A O 1
ATOM 1668 N N . TYR A 1 205 ? 10.753 -3.769 -12.971 1.00 97.44 205 TYR A N 1
ATOM 1669 C CA . TYR A 1 205 ? 11.506 -2.971 -12.000 1.00 97.44 205 TYR A CA 1
ATOM 1670 C C . TYR A 1 205 ? 11.320 -1.469 -12.196 1.00 97.44 205 TYR A C 1
ATOM 1672 O O . TYR A 1 205 ? 11.131 -0.758 -11.219 1.00 97.44 205 TYR A O 1
ATOM 1680 N N . LEU A 1 206 ? 11.262 -0.991 -13.438 1.00 97.75 206 LEU A N 1
ATOM 1681 C CA . LEU A 1 206 ? 11.005 0.424 -13.720 1.00 97.75 206 LEU A CA 1
ATOM 1682 C C . LEU A 1 206 ? 9.630 0.909 -13.227 1.00 97.75 206 LEU A C 1
ATOM 1684 O O . LEU A 1 206 ? 9.450 2.102 -13.015 1.00 97.75 206 LEU A O 1
ATOM 1688 N N . GLN A 1 207 ? 8.668 0.007 -13.018 1.00 96.62 207 GLN A N 1
ATOM 1689 C CA . GLN A 1 207 ? 7.326 0.340 -12.525 1.00 96.62 207 GLN A CA 1
ATOM 1690 C C . GLN A 1 207 ? 7.219 0.402 -10.992 1.00 96.62 207 GLN A C 1
ATOM 1692 O O . GLN A 1 207 ? 6.140 0.694 -10.478 1.00 96.62 207 GLN A O 1
ATOM 1697 N N . VAL A 1 208 ? 8.293 0.113 -10.251 1.00 95.94 208 VAL A N 1
ATOM 1698 C CA . VAL A 1 208 ? 8.280 0.174 -8.782 1.00 95.94 208 VAL A CA 1
ATOM 1699 C C . VAL A 1 208 ? 7.959 1.602 -8.324 1.00 95.94 208 VAL A C 1
ATOM 1701 O O . VAL A 1 208 ? 8.584 2.566 -8.769 1.00 95.94 208 VAL A O 1
ATOM 1704 N N . SER A 1 209 ? 6.977 1.741 -7.428 1.00 95.19 209 SER A N 1
ATOM 1705 C CA . SER A 1 209 ? 6.446 3.037 -6.981 1.00 95.19 209 SER A CA 1
ATOM 1706 C C . SER A 1 209 ? 7.497 3.925 -6.319 1.00 95.19 209 SER A C 1
ATOM 1708 O O . SER A 1 209 ? 7.456 5.143 -6.483 1.00 95.19 209 SER A O 1
ATOM 1710 N N . ASP A 1 210 ? 8.461 3.329 -5.618 1.00 94.12 210 ASP A N 1
ATOM 1711 C CA . ASP A 1 210 ? 9.549 4.022 -4.928 1.00 94.12 210 ASP A CA 1
ATOM 1712 C C . ASP A 1 210 ? 10.332 4.954 -5.856 1.00 94.12 210 ASP A C 1
ATOM 1714 O O . ASP A 1 210 ? 10.725 6.042 -5.445 1.00 94.12 210 ASP A O 1
ATOM 1718 N N . HIS A 1 211 ? 10.496 4.590 -7.134 1.00 96.19 211 HIS A N 1
ATOM 1719 C CA . HIS A 1 211 ? 11.159 5.453 -8.110 1.00 96.19 211 HIS A CA 1
ATOM 1720 C C . HIS A 1 211 ? 10.480 6.819 -8.212 1.00 96.19 211 HIS A C 1
ATOM 1722 O O . HIS A 1 211 ? 11.149 7.846 -8.112 1.00 96.19 211 HIS A O 1
ATOM 1728 N N . PHE A 1 212 ? 9.155 6.836 -8.354 1.00 96.00 212 PHE A N 1
ATOM 1729 C CA . PHE A 1 212 ? 8.384 8.074 -8.432 1.00 96.00 212 PHE A CA 1
ATOM 1730 C C . PHE A 1 212 ? 8.304 8.770 -7.075 1.00 96.00 212 PHE A C 1
ATOM 1732 O O . PHE A 1 212 ? 8.369 9.996 -7.007 1.00 96.00 212 PHE A O 1
ATOM 1739 N N . TYR A 1 213 ? 8.226 7.999 -5.990 1.00 93.25 213 TYR A N 1
ATOM 1740 C CA . TYR A 1 213 ? 8.226 8.532 -4.631 1.00 93.25 213 TYR A CA 1
ATOM 1741 C C . TYR A 1 213 ? 9.498 9.338 -4.328 1.00 93.25 213 TYR A C 1
ATOM 1743 O O . TYR A 1 213 ? 9.433 10.451 -3.807 1.00 93.25 213 TYR A O 1
ATOM 1751 N N . TYR A 1 214 ? 10.668 8.842 -4.743 1.00 93.88 214 TYR A N 1
ATOM 1752 C CA . TYR A 1 214 ? 11.947 9.534 -4.556 1.00 93.88 214 TYR A CA 1
ATOM 1753 C C . TYR A 1 214 ? 12.068 10.845 -5.342 1.00 93.88 214 TYR A C 1
ATOM 1755 O O . TYR A 1 214 ? 12.917 11.669 -5.003 1.00 93.88 214 TYR A O 1
ATOM 1763 N N . MET A 1 215 ? 11.219 11.059 -6.352 1.00 94.94 215 MET A N 1
ATOM 1764 C CA . MET A 1 215 ? 11.124 12.304 -7.124 1.00 94.94 215 MET A CA 1
ATOM 1765 C C . MET A 1 215 ? 10.133 13.316 -6.516 1.00 94.94 215 MET A C 1
ATOM 1767 O O . MET A 1 215 ? 9.958 14.406 -7.067 1.00 94.94 215 MET A O 1
ATOM 1771 N N . CYS A 1 216 ? 9.467 12.991 -5.404 1.00 91.88 216 CYS A N 1
ATOM 1772 C CA . CYS A 1 216 ? 8.510 13.891 -4.766 1.00 91.88 216 CYS A CA 1
ATOM 1773 C C . CYS A 1 216 ? 9.213 15.091 -4.107 1.00 91.88 216 CYS A C 1
ATOM 1775 O O . CYS A 1 216 ? 10.246 14.968 -3.449 1.00 91.88 216 CYS A O 1
ATOM 1777 N N . THR A 1 217 ? 8.634 16.280 -4.283 1.00 89.19 217 THR A N 1
ATOM 1778 C CA . THR A 1 217 ? 9.194 17.562 -3.819 1.00 89.19 217 THR A CA 1
ATOM 1779 C C . THR A 1 217 ? 8.507 18.120 -2.573 1.00 89.19 217 THR A C 1
ATOM 1781 O O . THR A 1 217 ? 8.980 19.111 -2.020 1.00 89.19 217 THR A O 1
ATOM 1784 N N . LYS A 1 218 ? 7.419 17.495 -2.102 1.00 79.94 218 LYS A N 1
ATOM 1785 C CA . LYS A 1 218 ? 6.656 17.947 -0.923 1.00 79.94 218 LYS A CA 1
ATOM 1786 C C . LYS A 1 218 ? 7.476 17.949 0.371 1.00 79.94 218 LYS A C 1
ATOM 1788 O O . LYS A 1 218 ? 7.223 18.724 1.285 1.00 79.94 218 LYS A O 1
ATOM 1793 N N . PHE A 1 219 ? 8.510 17.122 0.440 1.00 62.22 219 PHE A N 1
ATOM 1794 C CA . PHE A 1 219 ? 9.325 16.948 1.644 1.00 62.22 219 PHE A CA 1
ATOM 1795 C C . PHE A 1 219 ? 10.180 18.165 2.009 1.00 62.22 219 PHE A C 1
ATOM 1797 O O . PHE A 1 219 ? 10.669 18.253 3.133 1.00 62.22 219 PHE A O 1
ATOM 1804 N N . PHE A 1 220 ? 10.350 19.122 1.090 1.00 51.34 220 PHE A N 1
ATOM 1805 C CA . PHE A 1 220 ? 11.034 20.377 1.398 1.00 51.34 220 PHE A CA 1
ATOM 1806 C C . PHE A 1 220 ? 10.180 21.341 2.241 1.00 51.34 220 PHE A C 1
ATOM 1808 O O . PHE A 1 220 ? 10.731 22.317 2.748 1.00 51.34 220 PHE A O 1
ATOM 1815 N N . SER A 1 221 ? 8.879 21.071 2.436 1.00 46.00 221 SER A N 1
ATOM 1816 C CA . SER A 1 221 ? 8.012 21.835 3.350 1.00 46.00 221 SER A CA 1
ATOM 1817 C C . SER A 1 221 ? 7.727 21.143 4.692 1.00 46.00 221 SER A C 1
ATOM 1819 O O . SER A 1 221 ? 7.658 21.851 5.692 1.00 46.00 221 SER A O 1
ATOM 1821 N N . ASP A 1 222 ? 7.643 19.805 4.754 1.00 42.16 222 ASP A N 1
ATOM 1822 C CA . ASP A 1 222 ? 7.343 19.043 5.988 1.00 42.16 222 ASP A CA 1
ATOM 1823 C C . ASP A 1 222 ? 8.503 18.114 6.396 1.00 42.16 222 ASP A C 1
ATOM 1825 O O . ASP A 1 222 ? 8.549 16.912 6.123 1.00 42.16 222 ASP A O 1
ATOM 1829 N N . GLY A 1 223 ? 9.506 18.700 7.048 1.00 42.03 223 GLY A N 1
ATOM 1830 C CA . GLY A 1 223 ? 10.798 18.069 7.312 1.00 42.03 223 GLY A CA 1
ATOM 1831 C C . GLY A 1 223 ? 10.869 17.095 8.494 1.00 42.03 223 GLY A C 1
ATOM 1832 O O . GLY A 1 223 ? 11.674 17.343 9.388 1.00 42.03 223 GLY A O 1
ATOM 1833 N N . SER A 1 224 ? 10.119 15.983 8.539 1.00 48.81 224 SER A N 1
ATOM 1834 C CA . SER A 1 224 ? 10.361 15.011 9.637 1.00 48.81 224 SER A CA 1
ATOM 1835 C C . SER A 1 224 ? 10.110 13.508 9.448 1.00 48.81 224 SER A C 1
ATOM 1837 O O . SER A 1 224 ? 10.365 12.782 10.404 1.00 48.81 224 SER A O 1
ATOM 1839 N N . VAL A 1 225 ? 9.732 12.969 8.280 1.00 49.16 225 VAL A N 1
ATOM 1840 C CA . VAL A 1 225 ? 9.534 11.493 8.174 1.00 49.16 225 VAL A CA 1
ATOM 1841 C C . VAL A 1 225 ? 10.195 10.836 6.950 1.00 49.16 225 VAL A C 1
ATOM 1843 O O . VAL A 1 225 ? 10.492 9.645 6.977 1.00 49.16 225 VAL A O 1
ATOM 1846 N N . HIS A 1 226 ? 10.541 11.592 5.904 1.00 49.78 226 HIS A N 1
ATOM 1847 C CA . HIS A 1 226 ? 10.836 10.995 4.589 1.00 49.78 226 HIS A CA 1
ATOM 1848 C C . HIS A 1 226 ? 12.301 11.034 4.136 1.00 49.78 226 HIS A C 1
ATOM 1850 O O . HIS A 1 226 ? 12.650 10.409 3.137 1.00 49.78 226 HIS A O 1
ATOM 1856 N N . SER A 1 227 ? 13.195 11.673 4.896 1.00 50.38 227 SER A N 1
ATOM 1857 C CA . SER A 1 227 ? 14.643 11.634 4.624 1.00 50.38 227 SER A CA 1
ATOM 1858 C C . SER A 1 227 ? 15.271 10.263 4.903 1.00 50.38 227 SER A C 1
ATOM 1860 O O . SER A 1 227 ? 16.420 10.036 4.542 1.00 50.38 227 SER A O 1
ATOM 1862 N N . TYR A 1 228 ? 14.543 9.362 5.574 1.00 50.78 228 TYR A N 1
ATOM 1863 C CA . TYR A 1 228 ? 15.087 8.100 6.078 1.00 50.78 228 TYR A CA 1
ATOM 1864 C C . TYR A 1 228 ? 15.237 7.014 4.994 1.00 50.78 228 TYR A C 1
ATOM 1866 O O . TYR A 1 228 ? 16.013 6.085 5.184 1.00 50.78 228 TYR A O 1
ATOM 1874 N N . PHE A 1 229 ? 14.559 7.147 3.843 1.00 66.75 229 PHE A N 1
ATOM 1875 C CA . PHE A 1 229 ? 14.513 6.098 2.807 1.00 66.75 229 PHE A CA 1
ATOM 1876 C C . PHE A 1 229 ? 14.793 6.569 1.372 1.00 66.75 229 PHE A C 1
ATOM 1878 O O . PHE A 1 229 ? 14.624 5.786 0.442 1.00 66.75 229 PHE A O 1
ATOM 1885 N N . ASN A 1 230 ? 15.237 7.812 1.153 1.00 80.50 230 ASN A N 1
ATOM 1886 C CA . ASN A 1 230 ? 15.631 8.257 -0.187 1.00 80.50 230 ASN A CA 1
ATOM 1887 C C . ASN A 1 230 ? 17.147 8.053 -0.391 1.00 80.50 230 ASN A C 1
ATOM 1889 O O . ASN A 1 230 ? 17.935 8.710 0.292 1.00 80.50 230 ASN A O 1
ATOM 1893 N N . PRO A 1 231 ? 17.590 7.172 -1.312 1.00 88.31 231 PRO A N 1
ATOM 1894 C CA . PRO A 1 231 ? 19.016 6.954 -1.561 1.00 88.31 231 PRO A CA 1
ATOM 1895 C C . PRO A 1 231 ? 19.680 8.115 -2.323 1.00 88.31 231 PRO A C 1
ATOM 1897 O O . PRO A 1 231 ? 20.902 8.126 -2.486 1.00 88.31 231 PRO A O 1
ATOM 1900 N N . TYR A 1 232 ? 18.898 9.083 -2.806 1.00 89.38 232 TYR A N 1
ATOM 1901 C CA . TYR A 1 232 ? 19.369 10.230 -3.574 1.00 89.38 232 TYR A CA 1
ATOM 1902 C C . TYR A 1 232 ? 19.481 11.487 -2.705 1.00 89.38 232 TYR A C 1
ATOM 1904 O O . TYR A 1 232 ? 18.729 11.682 -1.753 1.00 89.38 232 TYR A O 1
ATOM 1912 N N . GLN A 1 233 ? 20.415 12.374 -3.060 1.00 87.31 233 GLN A N 1
ATOM 1913 C CA . GLN A 1 233 ? 20.621 13.644 -2.349 1.00 87.31 233 GLN A CA 1
ATOM 1914 C C . GLN A 1 233 ? 19.495 14.651 -2.617 1.00 87.31 233 GLN A C 1
ATOM 1916 O O . GLN A 1 233 ? 19.254 15.549 -1.810 1.00 87.31 233 GLN A O 1
ATOM 1921 N N . SER A 1 234 ? 18.802 14.511 -3.746 1.00 90.56 234 SER A N 1
ATOM 1922 C CA . SER A 1 234 ? 17.663 15.342 -4.108 1.00 90.56 234 SER A CA 1
ATOM 1923 C C . SER A 1 234 ? 16.671 14.589 -5.006 1.00 90.56 234 SER A C 1
ATOM 1925 O O . SER A 1 234 ? 17.064 13.652 -5.710 1.00 90.56 234 SER A O 1
ATOM 1927 N N . PRO A 1 235 ? 15.400 15.032 -5.066 1.00 92.44 235 PRO A N 1
ATOM 1928 C CA . PRO A 1 235 ? 14.436 14.533 -6.047 1.00 92.44 235 PRO A CA 1
ATOM 1929 C C . PRO A 1 235 ? 14.897 14.681 -7.502 1.00 92.44 235 PRO A C 1
ATOM 1931 O O . PRO A 1 235 ? 14.557 13.855 -8.347 1.00 92.44 235 PRO A O 1
ATOM 1934 N N . TYR A 1 236 ? 15.713 15.700 -7.789 1.00 94.38 236 TYR A N 1
ATOM 1935 C CA . TYR A 1 236 ? 16.305 15.914 -9.109 1.00 94.38 236 TYR A CA 1
ATOM 1936 C C . TYR A 1 236 ? 17.325 14.827 -9.459 1.00 94.38 236 TYR A C 1
ATOM 1938 O O . TYR A 1 236 ? 17.321 14.333 -10.583 1.00 94.38 236 TYR A O 1
ATOM 1946 N N . ASP A 1 237 ? 18.158 14.406 -8.503 1.00 95.19 237 ASP A N 1
ATOM 1947 C CA . ASP A 1 237 ? 19.109 13.308 -8.717 1.00 95.19 237 ASP A CA 1
ATOM 1948 C C . ASP A 1 237 ? 18.376 11.982 -8.960 1.00 95.19 237 ASP A C 1
ATOM 1950 O O . ASP A 1 237 ? 18.759 11.220 -9.850 1.00 95.19 237 ASP A O 1
ATOM 1954 N N . ALA A 1 238 ? 17.289 11.735 -8.218 1.00 95.81 238 ALA A N 1
ATOM 1955 C CA . ALA A 1 238 ? 16.423 10.576 -8.426 1.00 95.81 238 ALA A CA 1
ATOM 1956 C C . ALA A 1 238 ? 15.829 10.570 -9.844 1.00 95.81 238 ALA A C 1
ATOM 1958 O O . ALA A 1 238 ? 15.900 9.558 -10.546 1.00 95.81 238 ALA A O 1
ATOM 1959 N N . PHE A 1 239 ? 15.301 11.716 -10.287 1.00 97.31 239 PHE A N 1
ATOM 1960 C CA . PHE A 1 239 ? 14.752 11.892 -11.629 1.00 97.31 239 PHE A CA 1
ATOM 1961 C C . PHE A 1 239 ? 15.807 11.681 -12.719 1.00 97.31 239 PHE A C 1
ATOM 1963 O O . PHE A 1 239 ? 15.597 10.869 -13.617 1.00 97.31 239 PHE A O 1
ATOM 1970 N N . ILE A 1 240 ? 16.965 12.345 -12.628 1.00 97.75 240 ILE A N 1
ATOM 1971 C CA . ILE A 1 240 ? 18.049 12.213 -13.615 1.00 97.75 240 ILE A CA 1
ATOM 1972 C C . ILE A 1 240 ? 18.511 10.756 -13.712 1.00 97.75 240 ILE A C 1
ATOM 1974 O O . ILE A 1 240 ? 18.657 10.228 -14.817 1.00 97.75 240 ILE A O 1
ATOM 1978 N N . ASN A 1 241 ? 18.712 10.087 -12.573 1.00 97.75 241 ASN A N 1
ATOM 1979 C CA . ASN A 1 241 ? 19.134 8.691 -12.561 1.00 97.75 241 ASN A CA 1
ATOM 1980 C C . ASN A 1 241 ? 18.089 7.777 -13.218 1.00 97.75 241 ASN A C 1
ATOM 1982 O O . ASN A 1 241 ? 18.426 6.996 -14.108 1.00 97.75 241 ASN A O 1
ATOM 1986 N N . TYR A 1 242 ? 16.818 7.915 -12.836 1.00 98.25 242 TYR A N 1
ATOM 1987 C CA . TYR A 1 242 ? 15.729 7.141 -13.428 1.00 98.25 242 TYR A CA 1
ATOM 1988 C C . TYR A 1 242 ? 15.611 7.377 -14.937 1.00 98.25 242 TYR A C 1
ATOM 1990 O O . TYR A 1 242 ? 15.507 6.422 -15.703 1.00 98.25 242 TYR A O 1
ATOM 1998 N N . MET A 1 243 ? 15.689 8.632 -15.386 1.00 98.25 243 MET A N 1
ATOM 1999 C CA . MET A 1 243 ? 15.587 8.985 -16.801 1.00 98.25 243 MET A CA 1
ATOM 2000 C C . MET A 1 243 ? 16.748 8.439 -17.636 1.00 98.25 243 MET A C 1
ATOM 2002 O O . MET A 1 243 ? 16.528 8.006 -18.768 1.00 98.25 243 MET A O 1
ATOM 2006 N N . ASN A 1 244 ? 17.962 8.391 -17.082 1.00 98.06 244 ASN A N 1
ATOM 2007 C CA . ASN A 1 244 ? 19.103 7.753 -17.740 1.00 98.06 244 ASN A CA 1
ATOM 2008 C C . ASN A 1 244 ? 18.883 6.243 -17.913 1.00 98.06 244 ASN A C 1
ATOM 2010 O O . ASN A 1 244 ? 19.108 5.712 -19.002 1.00 98.06 244 ASN A O 1
ATOM 2014 N N . ILE A 1 245 ? 18.392 5.563 -16.872 1.00 97.94 245 ILE A N 1
ATOM 2015 C CA . ILE A 1 245 ? 18.095 4.122 -16.915 1.00 97.94 245 ILE A CA 1
ATOM 2016 C C . ILE A 1 245 ? 16.939 3.836 -17.882 1.00 97.94 245 ILE A C 1
ATOM 2018 O O . ILE A 1 245 ? 17.022 2.913 -18.693 1.00 97.94 245 ILE A O 1
ATOM 2022 N N . LEU A 1 246 ? 15.875 4.643 -17.848 1.00 98.06 246 LEU A N 1
ATOM 2023 C CA . LEU A 1 246 ? 14.746 4.516 -18.767 1.00 98.06 246 LEU A CA 1
ATOM 2024 C C . LEU A 1 246 ? 15.181 4.745 -20.222 1.00 98.06 246 LEU A C 1
ATOM 2026 O O . LEU A 1 246 ? 14.727 4.033 -21.114 1.00 98.06 246 LEU A O 1
ATOM 2030 N N . SER A 1 247 ? 16.080 5.699 -20.473 1.00 97.06 247 SER A N 1
ATOM 2031 C CA . SER A 1 247 ? 16.640 5.944 -21.806 1.00 97.06 247 SER A CA 1
ATOM 2032 C C . SER A 1 247 ? 17.408 4.727 -22.334 1.00 97.06 247 SER A C 1
ATOM 2034 O O . SER A 1 247 ? 17.153 4.284 -23.455 1.00 97.06 247 SER A O 1
ATOM 2036 N N . ASP A 1 248 ? 18.279 4.129 -21.513 1.00 96.44 248 ASP A N 1
ATOM 2037 C CA . ASP A 1 248 ? 18.971 2.879 -21.857 1.00 96.44 248 ASP A CA 1
ATOM 2038 C C . ASP A 1 248 ? 17.978 1.745 -22.157 1.00 96.44 248 ASP A C 1
ATOM 2040 O O . ASP A 1 248 ? 18.056 1.090 -23.200 1.00 96.44 248 ASP A O 1
ATOM 2044 N N . PHE A 1 249 ? 16.977 1.567 -21.291 1.00 96.75 249 PHE A N 1
ATOM 2045 C CA . PHE A 1 249 ? 15.918 0.584 -21.492 1.00 96.75 249 PHE A CA 1
ATOM 2046 C C . PHE A 1 249 ? 15.192 0.782 -22.832 1.00 96.75 249 PHE A C 1
ATOM 2048 O O . PHE A 1 249 ? 14.975 -0.183 -23.567 1.00 96.75 249 PHE A O 1
ATOM 2055 N N . VAL A 1 250 ? 14.851 2.024 -23.189 1.00 95.00 250 VAL A N 1
ATOM 2056 C CA . VAL A 1 250 ? 14.189 2.352 -24.462 1.00 95.00 250 VAL A CA 1
ATOM 2057 C C . VAL A 1 250 ? 15.089 2.043 -25.660 1.00 95.00 250 VAL A C 1
ATOM 2059 O O . VAL A 1 250 ? 14.591 1.547 -26.672 1.00 95.00 250 VAL A O 1
ATOM 2062 N N . ILE A 1 251 ? 16.400 2.282 -25.566 1.00 92.94 251 ILE A N 1
ATOM 2063 C CA . ILE A 1 251 ? 17.356 1.921 -26.625 1.00 92.94 251 ILE A CA 1
ATOM 2064 C C . ILE A 1 251 ? 17.355 0.403 -26.840 1.00 92.94 251 ILE A C 1
ATOM 2066 O O . ILE A 1 251 ? 17.185 -0.053 -27.974 1.00 92.94 251 ILE A O 1
ATOM 2070 N N . ARG A 1 252 ? 17.470 -0.379 -25.759 1.00 92.69 252 ARG A N 1
ATOM 2071 C CA . ARG A 1 252 ? 17.432 -1.851 -25.817 1.00 92.69 252 ARG A CA 1
ATOM 2072 C C . ARG A 1 252 ? 16.097 -2.369 -26.354 1.00 92.69 252 ARG A C 1
ATOM 2074 O O . ARG A 1 252 ? 16.063 -3.282 -27.178 1.00 92.69 252 ARG A O 1
ATOM 2081 N N . LEU A 1 253 ? 14.994 -1.743 -25.954 1.00 92.50 253 LEU A N 1
ATOM 2082 C CA . LEU A 1 253 ? 13.658 -2.059 -26.451 1.00 92.50 253 LEU A CA 1
ATOM 2083 C C . LEU A 1 253 ? 13.513 -1.788 -27.953 1.00 92.50 253 LEU A C 1
ATOM 2085 O O . LEU A 1 253 ? 12.979 -2.630 -28.675 1.00 92.50 253 LEU A O 1
ATOM 2089 N N . ASN A 1 254 ? 13.990 -0.640 -28.438 1.00 90.38 254 ASN A N 1
ATOM 2090 C CA . ASN A 1 254 ? 13.934 -0.290 -29.858 1.00 90.38 254 ASN A CA 1
ATOM 2091 C C . ASN A 1 254 ? 14.819 -1.199 -30.714 1.00 90.38 254 ASN A C 1
ATOM 2093 O O . ASN A 1 254 ? 14.462 -1.472 -31.855 1.00 90.38 254 ASN A O 1
ATOM 2097 N N . ALA A 1 255 ? 15.934 -1.698 -30.172 1.00 87.62 255 ALA A N 1
ATOM 2098 C CA . ALA A 1 255 ? 16.769 -2.668 -30.872 1.00 87.62 255 ALA A CA 1
ATOM 2099 C C . ALA A 1 255 ? 16.019 -3.987 -31.148 1.00 87.62 255 ALA A C 1
ATOM 2101 O O . ALA A 1 255 ? 16.187 -4.591 -32.205 1.00 87.62 255 ALA A O 1
ATOM 2102 N N . LEU A 1 256 ? 15.150 -4.413 -30.223 1.00 85.50 256 LEU A N 1
ATOM 2103 C CA . LEU A 1 256 ? 14.337 -5.627 -30.365 1.00 85.50 256 LEU A CA 1
ATOM 2104 C C . LEU A 1 256 ? 13.032 -5.404 -31.135 1.00 85.50 256 LEU A C 1
ATOM 2106 O O . LEU A 1 256 ? 12.543 -6.314 -31.805 1.00 85.50 256 LEU A O 1
ATOM 2110 N N . VAL A 1 257 ? 12.453 -4.206 -31.038 1.00 85.75 257 VAL A N 1
ATOM 2111 C CA . VAL A 1 257 ? 11.199 -3.839 -31.708 1.00 85.75 257 VAL A CA 1
ATOM 2112 C C . VAL A 1 257 ? 11.375 -2.510 -32.455 1.00 85.75 257 VAL A C 1
ATOM 2114 O O . VAL A 1 257 ? 10.830 -1.486 -32.023 1.00 85.75 257 VAL A O 1
ATOM 2117 N N . PRO A 1 258 ? 12.110 -2.498 -33.585 1.00 76.75 258 PRO A N 1
ATOM 2118 C CA . PRO A 1 258 ? 12.322 -1.283 -34.360 1.00 76.75 258 PRO A CA 1
ATOM 2119 C C . PRO A 1 258 ? 11.001 -0.770 -34.940 1.00 76.75 258 PRO A C 1
ATOM 2121 O O . PRO A 1 258 ? 10.180 -1.550 -35.430 1.00 76.75 258 PRO A O 1
ATOM 2124 N N . GLN A 1 259 ? 10.779 0.543 -34.885 1.00 66.88 259 GLN A N 1
ATOM 2125 C CA . GLN A 1 259 ? 9.601 1.188 -35.486 1.00 66.88 259 GLN A CA 1
ATOM 2126 C C . GLN A 1 259 ? 9.976 2.152 -36.607 1.00 66.88 259 GLN A C 1
ATOM 2128 O O . GLN A 1 259 ? 9.216 2.320 -37.557 1.00 66.88 259 GLN A O 1
ATOM 2133 N N . THR A 1 260 ? 11.150 2.770 -36.511 1.00 68.75 260 THR A N 1
ATOM 2134 C CA . THR A 1 260 ? 11.673 3.676 -37.531 1.00 68.75 260 THR A CA 1
ATOM 2135 C C . THR A 1 260 ? 12.898 3.080 -38.214 1.00 68.75 260 THR A C 1
ATOM 2137 O O . THR A 1 260 ? 13.583 2.216 -37.664 1.00 68.75 260 THR A O 1
ATOM 2140 N N . THR A 1 261 ? 13.223 3.576 -39.407 1.00 62.06 261 THR A N 1
ATOM 2141 C CA . THR A 1 261 ? 14.451 3.202 -40.125 1.00 62.06 261 THR A CA 1
ATOM 2142 C C . THR A 1 261 ? 15.702 3.471 -39.278 1.00 62.06 261 THR A C 1
ATOM 2144 O O . THR A 1 261 ? 16.628 2.667 -39.281 1.00 62.06 261 THR A O 1
ATOM 2147 N N . GLY A 1 262 ? 15.692 4.546 -38.478 1.00 61.66 262 GLY A N 1
ATOM 2148 C CA . GLY A 1 262 ? 16.772 4.865 -37.541 1.00 61.66 262 GLY A CA 1
ATOM 2149 C C . GLY A 1 262 ? 16.870 3.899 -36.354 1.00 61.66 262 GLY A C 1
ATOM 2150 O O . GLY A 1 262 ? 17.973 3.599 -35.903 1.00 61.66 262 GLY A O 1
ATOM 2151 N N . ASP A 1 263 ? 15.749 3.356 -35.867 1.00 65.50 263 ASP A N 1
ATOM 2152 C CA . ASP A 1 263 ? 15.774 2.287 -34.856 1.00 65.50 263 ASP A CA 1
ATOM 2153 C C . ASP A 1 263 ? 16.345 0.991 -35.438 1.00 65.50 263 ASP A C 1
ATOM 2155 O O . ASP A 1 263 ? 17.086 0.287 -34.758 1.00 65.50 263 ASP A O 1
ATOM 2159 N N . GLN A 1 264 ? 16.053 0.702 -36.709 1.00 63.81 264 GLN A N 1
ATOM 2160 C CA . GLN A 1 264 ? 16.581 -0.472 -37.402 1.00 63.81 264 GLN A CA 1
ATOM 2161 C C . GLN A 1 264 ? 18.103 -0.383 -37.580 1.00 63.81 264 GLN A C 1
ATOM 2163 O O . GLN A 1 264 ? 18.813 -1.360 -37.350 1.00 63.81 264 GLN A O 1
ATOM 2168 N N . GLU A 1 265 ? 18.621 0.790 -37.949 1.00 66.31 265 GLU A N 1
ATOM 2169 C CA . GLU A 1 265 ? 20.066 1.031 -38.039 1.00 66.31 265 GLU A CA 1
ATOM 2170 C C . GLU A 1 265 ? 20.749 0.885 -36.675 1.00 66.31 265 GLU A C 1
ATOM 2172 O O . GLU A 1 265 ? 21.767 0.200 -36.570 1.00 66.31 265 GLU A O 1
ATOM 2177 N N . LYS A 1 266 ? 20.163 1.453 -35.612 1.00 70.62 266 LYS A N 1
ATOM 2178 C CA . LYS A 1 266 ? 20.670 1.291 -34.240 1.00 70.62 266 LYS A CA 1
ATOM 2179 C C . LYS A 1 266 ? 20.644 -0.165 -33.779 1.00 70.62 266 LYS A C 1
ATOM 2181 O O . LYS A 1 266 ? 21.620 -0.615 -33.186 1.00 70.62 266 LYS A O 1
ATOM 2186 N N . ALA A 1 267 ? 19.581 -0.909 -34.083 1.00 70.31 267 ALA A N 1
ATOM 2187 C CA . ALA A 1 267 ? 19.478 -2.337 -33.790 1.00 70.31 267 ALA A CA 1
ATOM 2188 C C . ALA A 1 267 ? 20.608 -3.132 -34.463 1.00 70.31 267 ALA A C 1
ATOM 2190 O O . ALA A 1 267 ? 21.298 -3.920 -33.816 1.00 70.31 267 ALA A O 1
ATOM 2191 N N . ASN A 1 268 ? 20.837 -2.870 -35.752 1.00 74.38 268 ASN A N 1
ATOM 2192 C CA . ASN A 1 268 ? 21.889 -3.521 -36.529 1.00 74.38 268 ASN A CA 1
ATOM 2193 C C . ASN A 1 268 ? 23.286 -3.196 -35.975 1.00 74.38 268 ASN A C 1
ATOM 2195 O O . ASN A 1 268 ? 24.127 -4.086 -35.857 1.00 74.38 268 ASN A O 1
ATOM 2199 N N . LEU A 1 269 ? 23.530 -1.934 -35.605 1.00 77.94 269 LEU A N 1
ATOM 2200 C CA . LEU A 1 269 ? 24.787 -1.508 -34.986 1.00 77.94 269 LEU A CA 1
ATOM 2201 C C . LEU A 1 269 ? 24.991 -2.148 -33.609 1.00 77.94 269 LEU A C 1
ATOM 2203 O O . LEU A 1 269 ? 26.092 -2.605 -33.322 1.00 77.94 269 LEU A O 1
ATOM 2207 N N . SER A 1 270 ? 23.944 -2.236 -32.785 1.00 76.94 270 SER A N 1
ATOM 2208 C CA . SER A 1 270 ? 24.005 -2.897 -31.476 1.00 76.94 270 SER A CA 1
ATOM 2209 C C . SER A 1 270 ? 24.368 -4.374 -31.614 1.00 76.94 270 SER A C 1
ATOM 2211 O O . SER A 1 270 ? 25.264 -4.852 -30.926 1.00 76.94 270 SER A O 1
ATOM 2213 N N . HIS A 1 271 ? 23.739 -5.087 -32.554 1.00 77.25 271 HIS A N 1
ATOM 2214 C CA . HIS A 1 271 ? 24.070 -6.486 -32.824 1.00 77.25 271 HIS A CA 1
ATOM 2215 C C . HIS A 1 271 ? 25.527 -6.650 -33.286 1.00 77.25 271 HIS A C 1
ATOM 2217 O O . HIS A 1 271 ? 26.209 -7.596 -32.892 1.00 77.25 271 HIS A O 1
ATOM 2223 N N . LEU A 1 272 ? 26.021 -5.722 -34.112 1.00 81.19 272 LEU A N 1
ATOM 2224 C CA . LEU A 1 272 ? 27.412 -5.725 -34.554 1.00 81.19 272 LEU A CA 1
ATOM 2225 C C . LEU A 1 272 ? 28.377 -5.498 -33.381 1.00 81.19 272 LEU A C 1
ATOM 2227 O O . LEU A 1 272 ? 29.404 -6.167 -33.317 1.00 81.19 272 LEU A O 1
ATOM 2231 N N . ILE A 1 273 ? 28.055 -4.591 -32.453 1.00 84.38 273 ILE A N 1
ATOM 2232 C CA . ILE A 1 273 ? 28.860 -4.346 -31.246 1.00 84.38 273 ILE A CA 1
ATOM 2233 C C . ILE A 1 273 ? 28.915 -5.608 -30.379 1.00 84.38 273 ILE A C 1
ATOM 2235 O O . ILE A 1 273 ? 30.013 -6.071 -30.083 1.00 84.38 273 ILE A O 1
ATOM 2239 N N . ASP A 1 274 ? 27.774 -6.235 -30.083 1.00 82.31 274 ASP A N 1
ATOM 2240 C CA . ASP A 1 274 ? 27.721 -7.473 -29.289 1.00 82.31 274 ASP A CA 1
ATOM 2241 C C . ASP A 1 274 ? 28.542 -8.609 -29.918 1.00 82.31 274 ASP A C 1
ATOM 2243 O O . ASP A 1 274 ? 29.203 -9.396 -29.230 1.00 82.31 274 ASP A O 1
ATOM 2247 N N . GLU A 1 275 ? 28.502 -8.722 -31.248 1.00 86.38 275 GLU A N 1
ATOM 2248 C CA . GLU A 1 275 ? 29.309 -9.692 -31.982 1.00 86.38 275 GLU A CA 1
ATOM 2249 C C . GLU A 1 275 ? 30.806 -9.394 -31.831 1.00 86.38 275 GLU A C 1
ATOM 2251 O O . GLU A 1 275 ? 31.596 -10.313 -31.588 1.00 86.38 275 GLU A O 1
ATOM 2256 N N . LYS A 1 276 ? 31.199 -8.117 -31.928 1.00 88.06 276 LYS A N 1
ATOM 2257 C CA . LYS A 1 276 ? 32.592 -7.680 -31.770 1.00 88.06 276 LYS A CA 1
ATOM 2258 C C . LYS A 1 276 ? 33.093 -7.839 -30.342 1.00 88.06 276 LYS A C 1
ATOM 2260 O O . LYS A 1 276 ? 34.224 -8.292 -30.181 1.00 88.06 276 LYS A O 1
ATOM 2265 N N . ASP A 1 277 ? 32.269 -7.582 -29.336 1.00 90.31 277 ASP A N 1
ATOM 2266 C CA . ASP A 1 277 ? 32.624 -7.772 -27.929 1.00 90.31 277 ASP A CA 1
ATOM 2267 C C . ASP A 1 277 ? 32.837 -9.253 -27.605 1.00 90.31 277 ASP A C 1
ATOM 2269 O O . ASP A 1 277 ? 33.856 -9.625 -27.021 1.00 90.31 27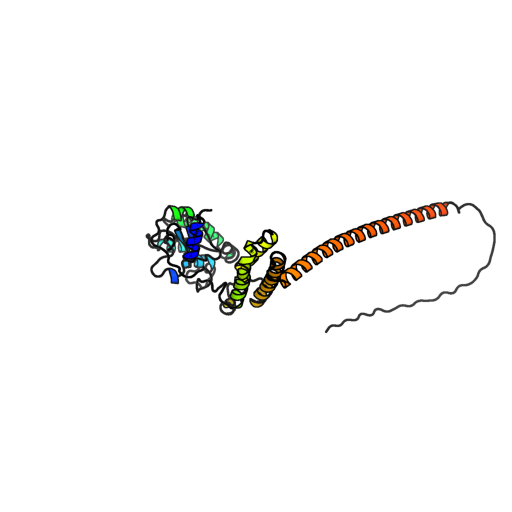7 ASP A O 1
ATOM 2273 N N . LYS A 1 278 ? 31.967 -10.144 -28.098 1.00 90.12 278 LYS A N 1
ATOM 2274 C CA . LYS A 1 278 ? 32.195 -11.599 -27.999 1.00 90.12 278 LYS A CA 1
ATOM 2275 C C . LYS A 1 278 ? 33.484 -12.030 -28.698 1.00 90.12 278 LYS A C 1
ATOM 2277 O O . LYS A 1 278 ? 34.160 -12.951 -28.236 1.00 90.12 278 LYS A O 1
ATOM 2282 N N . GLN A 1 279 ? 33.819 -11.404 -29.826 1.00 90.25 279 GLN A N 1
ATOM 2283 C CA . GLN A 1 279 ? 35.064 -11.666 -30.549 1.00 90.25 279 GLN A CA 1
ATOM 2284 C C . GLN A 1 279 ? 36.285 -11.185 -29.754 1.00 90.25 279 GLN A C 1
ATOM 2286 O O . GLN A 1 279 ? 37.268 -11.917 -29.646 1.00 90.25 279 GLN A O 1
ATOM 2291 N N . LEU A 1 280 ? 36.200 -9.997 -29.153 1.00 92.12 280 LEU A N 1
ATOM 2292 C CA . LEU A 1 280 ? 37.228 -9.423 -28.289 1.00 92.12 280 LEU A CA 1
ATOM 2293 C C . LEU A 1 280 ? 37.481 -10.293 -27.061 1.00 92.12 280 LEU A C 1
ATOM 2295 O O . LEU A 1 280 ? 38.638 -10.580 -26.774 1.00 92.12 280 LEU A O 1
ATOM 2299 N N . GLU A 1 281 ? 36.440 -10.768 -26.380 1.00 92.88 281 GLU A N 1
ATOM 2300 C CA . GLU A 1 281 ? 36.595 -11.658 -25.223 1.00 92.88 281 GLU A CA 1
ATOM 2301 C C . GLU A 1 281 ? 37.260 -12.988 -25.604 1.00 92.88 281 GLU A C 1
ATOM 2303 O O . GLU A 1 281 ? 38.174 -13.446 -24.918 1.00 92.88 281 GLU A O 1
ATOM 2308 N N . LYS A 1 282 ? 36.903 -13.571 -26.758 1.00 92.00 282 LYS A N 1
ATOM 2309 C CA . LYS A 1 282 ? 37.597 -14.761 -27.282 1.00 92.00 282 LYS A CA 1
ATOM 2310 C C . LYS A 1 282 ? 39.073 -14.493 -27.566 1.00 92.00 282 LYS A C 1
ATOM 2312 O O . LYS A 1 282 ? 39.916 -15.316 -27.222 1.00 92.00 282 LYS A O 1
ATOM 2317 N N . TYR A 1 283 ? 39.393 -13.362 -28.193 1.00 91.12 283 TYR A N 1
ATOM 2318 C CA . TYR A 1 283 ? 40.780 -13.010 -28.489 1.00 91.12 283 TYR A CA 1
ATOM 2319 C C . TYR A 1 283 ? 41.582 -12.693 -27.228 1.00 91.12 283 TYR A C 1
ATOM 2321 O O . TYR A 1 283 ? 42.732 -13.110 -27.145 1.00 91.12 283 TYR A O 1
ATOM 2329 N N . LYS A 1 284 ? 40.992 -12.028 -26.228 1.00 93.19 284 LYS A N 1
ATOM 2330 C CA . LYS A 1 284 ? 41.634 -11.809 -24.924 1.00 93.19 284 LYS A CA 1
ATOM 2331 C C . LYS A 1 284 ? 41.972 -13.136 -24.245 1.00 93.19 284 LYS A C 1
ATOM 2333 O O . LYS A 1 284 ? 43.119 -13.322 -23.852 1.00 93.19 284 LYS A O 1
ATOM 2338 N N . ALA A 1 285 ? 41.018 -14.068 -24.189 1.00 91.88 285 ALA A N 1
ATOM 2339 C CA . ALA A 1 285 ? 41.235 -15.390 -23.601 1.00 91.88 285 ALA A CA 1
ATOM 2340 C C . ALA A 1 285 ? 42.324 -16.191 -24.342 1.00 91.88 285 ALA A C 1
ATOM 2342 O O . ALA A 1 285 ? 43.159 -16.842 -23.716 1.00 91.88 285 ALA A O 1
ATOM 2343 N N . GLU A 1 286 ? 42.361 -16.121 -25.677 1.00 92.06 286 GLU A N 1
ATOM 2344 C CA . GLU A 1 286 ? 43.398 -16.802 -26.463 1.00 92.06 286 GLU A CA 1
ATOM 2345 C C . GLU A 1 286 ? 44.780 -16.151 -26.284 1.00 92.06 286 GLU A C 1
ATOM 2347 O O . GLU A 1 286 ? 45.778 -16.858 -26.165 1.00 92.06 286 GLU A O 1
ATOM 2352 N N . ILE A 1 287 ? 44.860 -14.817 -26.200 1.00 92.31 287 ILE A N 1
ATOM 2353 C CA . ILE A 1 287 ? 46.111 -14.103 -25.897 1.00 92.31 287 ILE A CA 1
ATOM 2354 C C . ILE A 1 287 ? 46.636 -14.494 -24.512 1.00 92.31 287 ILE A C 1
ATOM 2356 O O . ILE A 1 287 ? 47.837 -14.725 -24.366 1.00 92.31 287 ILE A O 1
ATOM 2360 N N . GLU A 1 288 ? 45.765 -14.590 -23.508 1.00 92.88 288 GLU A N 1
ATOM 2361 C CA . GLU A 1 288 ? 46.134 -15.021 -22.156 1.00 92.88 288 GLU A CA 1
ATOM 2362 C C . GLU A 1 288 ? 46.688 -16.452 -22.171 1.00 92.88 288 GLU A C 1
ATOM 2364 O O . GLU A 1 288 ? 47.814 -16.687 -21.727 1.00 92.88 288 GLU A O 1
ATOM 2369 N N . ARG A 1 289 ? 45.980 -17.380 -22.824 1.00 92.44 289 ARG A N 1
ATOM 2370 C CA . ARG A 1 289 ? 46.421 -18.771 -23.004 1.00 92.44 289 ARG A CA 1
ATOM 2371 C C . ARG A 1 289 ? 47.768 -18.883 -23.724 1.00 92.44 289 ARG A C 1
ATOM 2373 O O . ARG A 1 289 ? 48.636 -19.656 -23.313 1.00 92.44 289 ARG A O 1
ATOM 2380 N N . LEU A 1 290 ? 47.958 -18.139 -24.814 1.00 90.69 290 LEU A N 1
ATOM 2381 C CA . LEU A 1 290 ? 49.217 -18.128 -25.563 1.00 90.69 290 LEU A CA 1
ATOM 2382 C C . LEU A 1 290 ? 50.356 -17.522 -24.736 1.00 90.69 290 LEU A C 1
ATOM 2384 O O . LEU A 1 290 ? 51.476 -18.028 -24.780 1.00 90.69 290 LEU A O 1
ATOM 2388 N N . SER A 1 291 ? 50.073 -16.488 -23.942 1.00 88.50 291 SER A N 1
ATOM 2389 C CA . SER A 1 291 ? 51.049 -15.876 -23.033 1.00 88.50 291 SER A CA 1
ATOM 2390 C C . SER A 1 291 ? 51.495 -16.855 -21.942 1.00 88.50 291 SER A C 1
ATOM 2392 O O . SER A 1 291 ? 52.688 -16.959 -21.657 1.00 88.50 291 SER A O 1
ATOM 2394 N N . GLU A 1 292 ? 50.573 -17.635 -21.372 1.00 88.75 292 GLU A N 1
ATOM 2395 C CA . GLU A 1 292 ? 50.897 -18.711 -20.427 1.00 88.75 292 GLU A CA 1
ATOM 2396 C C . GLU A 1 292 ? 51.745 -19.815 -21.069 1.00 88.75 292 GLU A C 1
ATOM 2398 O O . GLU A 1 292 ? 52.736 -20.260 -20.483 1.00 88.75 292 GLU A O 1
ATOM 2403 N N . LEU A 1 293 ? 51.411 -20.223 -22.298 1.00 87.06 293 LEU A N 1
ATOM 2404 C CA . LEU A 1 293 ? 52.184 -21.205 -23.061 1.00 87.06 293 LEU A CA 1
ATOM 2405 C C . LEU A 1 293 ? 53.610 -20.718 -23.333 1.00 87.06 293 LEU A C 1
ATOM 2407 O O . LEU A 1 293 ? 54.555 -21.464 -23.076 1.00 87.06 293 LEU A O 1
ATOM 2411 N N . ILE A 1 294 ? 53.779 -19.470 -23.777 1.00 87.56 294 ILE A N 1
ATOM 2412 C CA . ILE A 1 294 ? 55.095 -18.858 -24.009 1.00 87.56 294 ILE A CA 1
ATOM 2413 C C . ILE A 1 294 ? 55.893 -18.792 -22.705 1.00 87.56 294 ILE A C 1
ATOM 2415 O O . ILE A 1 294 ? 57.047 -19.210 -22.684 1.00 87.56 294 ILE A O 1
ATOM 2419 N N . ASN A 1 295 ? 55.282 -18.359 -21.601 1.00 83.25 295 ASN A N 1
ATOM 2420 C CA . ASN A 1 295 ? 55.950 -18.314 -20.298 1.00 83.25 295 ASN A CA 1
ATOM 2421 C C . ASN A 1 295 ? 56.342 -19.715 -19.799 1.00 83.25 295 ASN A C 1
ATOM 2423 O O . ASN A 1 295 ? 57.418 -19.894 -19.230 1.00 83.25 295 ASN A O 1
ATOM 2427 N N . SER A 1 296 ? 55.506 -20.729 -20.034 1.00 78.38 296 SER A N 1
ATOM 2428 C CA . SER A 1 296 ? 55.817 -22.120 -19.683 1.00 78.38 296 SER A CA 1
ATOM 2429 C C . SER A 1 296 ? 56.931 -22.713 -20.554 1.00 78.38 296 SER A C 1
ATOM 2431 O O . SER A 1 296 ? 57.776 -23.456 -20.057 1.00 78.38 296 SER A O 1
ATOM 2433 N N . SER A 1 297 ? 56.969 -22.350 -21.839 1.00 75.94 297 SER A N 1
ATOM 2434 C CA . SER A 1 297 ? 58.025 -22.713 -22.784 1.00 75.94 297 SER A CA 1
ATOM 2435 C C . SER A 1 297 ? 59.345 -22.044 -22.414 1.00 75.94 297 SER A C 1
ATOM 2437 O O . SER A 1 297 ? 60.371 -22.714 -22.410 1.00 75.94 297 SER A O 1
ATOM 2439 N N . ALA A 1 298 ? 59.316 -20.755 -22.065 1.00 72.94 298 ALA A N 1
ATOM 2440 C CA . ALA A 1 298 ? 60.482 -19.996 -21.626 1.00 72.94 298 ALA A CA 1
ATOM 2441 C C . ALA A 1 298 ? 61.085 -20.594 -20.345 1.00 72.94 298 ALA A C 1
ATOM 2443 O O . ALA A 1 298 ? 62.288 -20.838 -20.293 1.00 72.94 298 ALA A O 1
ATOM 2444 N N . ARG A 1 299 ? 60.246 -20.951 -19.360 1.00 72.50 299 ARG A N 1
ATOM 2445 C CA . ARG A 1 299 ? 60.686 -21.646 -18.135 1.00 72.50 299 ARG A CA 1
ATOM 2446 C C . ARG A 1 299 ? 61.300 -23.015 -18.422 1.00 72.50 299 ARG A C 1
ATOM 2448 O O . ARG A 1 299 ? 62.336 -23.343 -17.859 1.00 72.50 299 ARG A O 1
ATOM 2455 N N . LYS A 1 300 ? 60.704 -23.803 -19.325 1.00 70.88 300 LYS A N 1
ATOM 2456 C CA . LYS A 1 300 ? 61.268 -25.100 -19.737 1.00 70.88 300 LYS A CA 1
ATOM 2457 C C . LYS A 1 300 ? 62.602 -24.944 -20.460 1.00 70.88 300 LYS A C 1
ATOM 2459 O O . LYS A 1 300 ? 63.512 -25.722 -20.196 1.00 70.88 300 LYS A O 1
ATOM 2464 N N . SER A 1 301 ? 62.733 -23.941 -21.331 1.00 67.81 301 SER A N 1
ATOM 2465 C CA . SER A 1 301 ? 64.008 -23.656 -21.990 1.00 67.81 301 SER A CA 1
ATOM 2466 C C . SER A 1 301 ? 65.064 -23.180 -20.997 1.00 67.81 301 SER A C 1
ATOM 2468 O O . SER A 1 301 ? 66.187 -23.656 -21.083 1.00 67.81 301 SER A O 1
ATOM 2470 N N . GLU A 1 302 ? 64.708 -22.329 -20.025 1.00 66.00 302 GLU A N 1
ATOM 2471 C CA . GLU A 1 302 ? 65.613 -21.877 -18.959 1.00 66.00 302 GLU A CA 1
ATOM 2472 C C . GLU A 1 302 ? 66.102 -23.051 -18.097 1.00 66.00 302 GLU A C 1
ATOM 2474 O O . GLU A 1 302 ? 67.311 -23.201 -17.917 1.00 66.00 302 GLU A O 1
ATOM 2479 N N . GLU A 1 303 ? 65.199 -23.941 -17.664 1.00 65.56 303 GLU A N 1
ATOM 2480 C CA . GLU A 1 303 ? 65.531 -25.165 -16.916 1.00 65.56 303 GLU A CA 1
ATOM 2481 C C . GLU A 1 303 ? 66.423 -26.132 -17.717 1.00 65.56 303 GLU A C 1
ATOM 2483 O O . GLU A 1 303 ? 67.279 -26.815 -17.147 1.00 65.56 303 GLU A O 1
ATOM 2488 N N . GLU A 1 304 ? 66.249 -26.201 -19.038 1.00 64.44 304 GLU A N 1
ATOM 2489 C CA . GLU A 1 304 ? 67.081 -27.014 -19.926 1.00 64.44 304 GLU A CA 1
ATOM 2490 C C . GLU A 1 304 ? 68.475 -26.393 -20.127 1.00 64.44 304 GLU A C 1
ATOM 2492 O O . GLU A 1 304 ? 69.475 -27.110 -20.041 1.00 64.44 304 GLU A O 1
ATOM 2497 N N . THR A 1 305 ? 68.585 -25.065 -20.269 1.00 62.31 305 THR A N 1
ATOM 2498 C CA . THR A 1 305 ? 69.886 -24.368 -20.261 1.00 62.31 305 THR A CA 1
ATOM 2499 C C . THR A 1 305 ? 70.627 -24.515 -18.934 1.00 62.31 305 THR A C 1
ATOM 2501 O O . THR A 1 305 ? 71.833 -24.768 -18.949 1.00 62.31 305 THR A O 1
ATOM 2504 N N . ASP A 1 306 ? 69.934 -24.431 -17.796 1.00 61.75 306 ASP A N 1
ATOM 2505 C CA . ASP A 1 306 ? 70.545 -24.609 -16.473 1.00 61.75 306 ASP A CA 1
ATOM 2506 C C . ASP A 1 306 ? 71.026 -26.053 -16.254 1.00 61.75 306 ASP A C 1
ATOM 2508 O O . ASP A 1 306 ? 72.106 -26.281 -15.691 1.00 61.75 306 ASP A O 1
ATOM 2512 N N . ARG A 1 307 ? 70.289 -27.048 -16.770 1.00 62.56 307 ARG A N 1
ATOM 2513 C CA . ARG A 1 307 ? 70.730 -28.455 -16.798 1.00 62.56 307 ARG A CA 1
ATOM 2514 C C . ARG A 1 307 ? 71.961 -28.658 -17.681 1.00 62.56 307 ARG A C 1
ATOM 2516 O O . ARG A 1 307 ? 72.883 -29.371 -17.290 1.00 62.56 307 ARG A O 1
ATOM 2523 N N . ILE A 1 308 ? 72.024 -28.017 -18.847 1.00 61.03 308 ILE A N 1
ATOM 2524 C CA . ILE A 1 308 ? 73.191 -28.102 -19.738 1.00 61.03 308 ILE A CA 1
ATOM 2525 C C . ILE A 1 308 ? 74.417 -27.422 -19.099 1.00 61.03 308 ILE A C 1
ATOM 2527 O O . ILE A 1 308 ? 75.523 -27.965 -19.167 1.00 61.03 308 ILE A O 1
ATOM 2531 N N . MET A 1 309 ? 74.243 -26.291 -18.404 1.00 58.59 309 MET A N 1
ATOM 2532 C CA . MET A 1 309 ? 75.332 -25.614 -17.687 1.00 58.59 309 MET A CA 1
ATOM 2533 C C . MET A 1 309 ? 75.845 -26.403 -16.471 1.00 58.59 309 MET A C 1
ATOM 2535 O O . MET A 1 309 ? 77.055 -26.436 -16.231 1.00 58.59 309 MET A O 1
ATOM 2539 N N . THR A 1 310 ? 74.977 -27.106 -15.738 1.00 57.28 310 THR A N 1
ATOM 2540 C CA . THR A 1 310 ? 75.395 -27.984 -14.625 1.00 57.28 310 THR A CA 1
ATOM 2541 C C . THR A 1 310 ? 76.133 -29.245 -15.100 1.00 57.28 310 THR A C 1
ATOM 2543 O O . THR A 1 310 ? 77.080 -29.689 -14.441 1.00 57.28 310 THR A O 1
ATOM 2546 N N . VAL A 1 311 ? 75.790 -29.779 -16.278 1.00 57.31 311 VAL A N 1
ATOM 2547 C CA . VAL A 1 311 ? 76.520 -30.892 -16.919 1.00 57.31 311 VAL A CA 1
ATOM 2548 C C . VAL A 1 311 ? 77.867 -30.431 -17.505 1.00 57.31 311 VAL A C 1
ATOM 2550 O O . VAL A 1 311 ? 78.859 -31.152 -17.413 1.00 57.31 311 VAL A O 1
ATOM 2553 N N . ALA A 1 312 ? 77.963 -29.205 -18.031 1.00 53.59 312 ALA A N 1
ATOM 2554 C CA . ALA A 1 312 ? 79.232 -28.640 -18.505 1.00 53.59 312 ALA A CA 1
ATOM 2555 C C . ALA A 1 312 ? 80.197 -28.272 -17.355 1.00 53.59 312 ALA A C 1
ATOM 2557 O O . ALA A 1 312 ? 81.413 -28.444 -17.481 1.00 53.59 312 ALA A O 1
ATOM 2558 N N . GLY A 1 313 ? 79.674 -27.831 -16.203 1.00 49.25 313 GLY A N 1
ATOM 2559 C CA . GLY A 1 313 ? 80.464 -27.490 -15.011 1.00 49.25 313 GLY A CA 1
ATOM 2560 C C . GLY A 1 313 ? 81.136 -28.685 -14.319 1.00 49.25 313 GLY A C 1
ATOM 2561 O O . GLY A 1 313 ? 82.113 -28.509 -13.593 1.00 49.25 313 GLY A O 1
ATOM 2562 N N . SER A 1 314 ? 80.675 -29.910 -14.579 1.00 44.91 314 SER A N 1
ATOM 2563 C CA . SER A 1 314 ? 81.233 -31.144 -14.006 1.00 44.91 314 SER A CA 1
ATOM 2564 C C . SER A 1 314 ? 82.328 -31.799 -14.873 1.00 44.91 314 SER A C 1
ATOM 2566 O O . SER A 1 314 ? 82.991 -32.732 -14.418 1.00 44.91 314 SER A O 1
ATOM 2568 N N . ALA A 1 315 ? 82.615 -31.265 -16.070 1.00 43.66 315 ALA A N 1
ATOM 2569 C CA . ALA A 1 315 ? 83.655 -31.770 -16.978 1.00 43.66 315 ALA A CA 1
ATOM 2570 C C . ALA A 1 315 ? 85.003 -31.011 -16.922 1.00 43.66 315 ALA A C 1
ATOM 2572 O O . ALA A 1 315 ? 85.975 -31.447 -17.539 1.00 43.66 315 ALA A O 1
ATOM 2573 N N . VAL A 1 316 ? 85.125 -29.922 -16.148 1.00 41.16 316 VAL A N 1
ATOM 2574 C CA . VAL A 1 316 ? 86.376 -29.135 -16.029 1.00 41.16 316 VAL A CA 1
ATOM 2575 C C . VAL A 1 316 ? 86.895 -29.137 -14.588 1.00 41.16 316 VAL A C 1
ATOM 2577 O O . VAL A 1 316 ? 87.105 -28.108 -13.959 1.00 41.16 316 VAL A O 1
ATOM 2580 N N . ALA A 1 317 ? 87.128 -30.330 -14.043 1.00 40.53 317 ALA A N 1
ATOM 2581 C CA . ALA A 1 317 ? 87.840 -30.510 -12.776 1.00 40.53 317 ALA A CA 1
ATOM 2582 C C . ALA A 1 317 ? 88.782 -31.724 -12.833 1.00 40.53 317 ALA A C 1
ATOM 2584 O O . ALA A 1 317 ? 88.705 -32.620 -11.999 1.00 40.53 317 ALA A O 1
ATOM 2585 N N . LYS A 1 318 ? 89.671 -31.788 -13.840 1.00 34.78 318 LYS A N 1
ATOM 2586 C CA . LYS A 1 318 ? 90.850 -32.683 -13.836 1.00 34.78 318 LYS A CA 1
ATOM 2587 C C . LYS A 1 318 ? 91.862 -32.343 -14.949 1.00 34.78 318 LYS A C 1
ATOM 2589 O O . LYS A 1 318 ? 91.940 -33.037 -15.954 1.00 34.78 318 LYS A O 1
ATOM 2594 N N . LYS A 1 319 ? 92.710 -31.327 -14.740 1.00 33.41 319 LYS A N 1
ATOM 2595 C CA . LYS A 1 319 ? 94.163 -31.404 -15.029 1.00 33.41 319 LYS A CA 1
ATOM 2596 C C . LYS A 1 319 ? 94.925 -30.181 -14.506 1.00 33.41 319 LYS A C 1
ATOM 2598 O O . LYS A 1 319 ? 94.449 -29.057 -14.533 1.00 33.41 319 LYS A O 1
ATOM 2603 N N . LYS A 1 320 ? 96.101 -30.488 -13.962 1.00 33.50 320 LYS A N 1
ATOM 2604 C CA . LYS A 1 320 ? 97.001 -29.697 -13.114 1.00 33.50 320 LYS A CA 1
ATOM 2605 C C . LYS A 1 320 ? 97.891 -28.698 -13.884 1.00 33.50 320 LYS A C 1
ATOM 2607 O O . LYS A 1 320 ? 98.391 -29.036 -14.946 1.00 33.50 320 LYS A O 1
ATOM 2612 N N . SER A 1 321 ? 98.137 -27.553 -13.229 1.00 28.88 321 SER A N 1
ATOM 2613 C CA . SER A 1 321 ? 99.395 -26.789 -13.008 1.00 28.88 321 SER A CA 1
ATOM 2614 C C . SER A 1 321 ? 100.534 -26.750 -14.054 1.00 28.88 321 SER A C 1
ATOM 2616 O O . SER A 1 321 ? 101.077 -27.808 -14.355 1.00 28.88 321 SER A O 1
ATOM 2618 N N . THR A 1 322 ? 101.069 -25.545 -14.358 1.00 29.56 322 THR A N 1
ATOM 2619 C CA . THR A 1 322 ? 102.333 -24.964 -13.796 1.00 29.56 322 THR A CA 1
ATOM 2620 C C . THR A 1 322 ? 102.670 -23.536 -14.315 1.00 29.56 322 THR A C 1
ATOM 2622 O O . THR A 1 322 ? 102.645 -23.316 -15.515 1.00 29.56 322 THR A O 1
ATOM 2625 N N . ARG A 1 323 ? 103.086 -22.647 -13.373 1.00 30.62 323 ARG A N 1
ATOM 2626 C CA . ARG A 1 323 ? 104.001 -21.449 -13.429 1.00 30.62 323 ARG A CA 1
ATOM 2627 C C . ARG A 1 323 ? 103.718 -20.281 -14.413 1.00 30.62 323 ARG A C 1
ATOM 2629 O O . ARG A 1 323 ? 103.341 -20.518 -15.540 1.00 30.62 323 ARG A O 1
ATOM 2636 N N . SER A 1 324 ? 103.976 -18.991 -14.136 1.00 30.70 324 SER A N 1
ATOM 2637 C CA . SER A 1 324 ? 104.427 -18.202 -12.966 1.00 30.70 324 SER A CA 1
ATOM 2638 C C . SER A 1 324 ? 104.354 -16.685 -13.283 1.00 30.70 324 SER A C 1
ATOM 2640 O O . SER A 1 324 ? 104.609 -16.298 -14.415 1.00 30.70 324 SER A O 1
ATOM 2642 N N . SER A 1 325 ? 104.115 -15.872 -12.239 1.00 29.73 325 SER A N 1
ATOM 2643 C CA . SER A 1 325 ? 104.549 -14.471 -11.993 1.00 29.73 325 SER A CA 1
ATOM 2644 C C . SER A 1 325 ? 104.229 -13.336 -12.987 1.00 29.73 325 SER A C 1
ATOM 2646 O O . SER A 1 325 ? 104.887 -13.216 -14.012 1.00 29.73 325 SER A O 1
ATOM 2648 N N . ALA A 1 326 ? 103.389 -12.380 -12.563 1.00 29.95 326 ALA A N 1
ATOM 2649 C CA . ALA A 1 326 ? 103.798 -11.005 -12.208 1.00 29.95 326 ALA A CA 1
ATOM 2650 C C . ALA A 1 326 ? 102.582 -10.160 -11.757 1.00 29.95 326 ALA A C 1
ATOM 2652 O O . ALA A 1 326 ? 101.539 -10.149 -12.399 1.00 29.95 326 ALA A O 1
ATOM 2653 N N . SER A 1 327 ? 102.733 -9.454 -10.636 1.00 32.12 327 SER A N 1
ATOM 2654 C CA . SER A 1 327 ? 101.919 -8.304 -10.193 1.00 32.12 327 SER A CA 1
ATOM 2655 C C . SER A 1 327 ? 102.673 -7.022 -10.614 1.00 32.12 327 SER A C 1
ATOM 2657 O O . SER A 1 327 ? 103.891 -7.139 -10.778 1.00 32.12 327 SER A O 1
ATOM 2659 N N . PRO A 1 328 ? 102.068 -5.811 -10.724 1.00 47.12 328 PRO A N 1
ATOM 2660 C CA . PRO A 1 328 ? 101.272 -5.244 -9.627 1.00 47.12 328 PRO A CA 1
ATOM 2661 C C . PRO A 1 328 ? 100.157 -4.222 -9.984 1.00 47.12 328 PRO A C 1
ATOM 2663 O O . PRO A 1 328 ? 99.997 -3.777 -11.112 1.00 47.12 328 PRO A O 1
ATOM 2666 N N . ALA A 1 329 ? 99.500 -3.777 -8.902 1.00 32.78 329 ALA A N 1
ATOM 2667 C CA . ALA A 1 329 ? 99.051 -2.404 -8.617 1.00 32.78 329 ALA A CA 1
ATOM 2668 C C . ALA A 1 329 ? 97.568 -2.023 -8.828 1.00 32.78 329 ALA A C 1
ATOM 2670 O O . ALA A 1 329 ? 97.125 -1.582 -9.879 1.00 32.78 329 ALA A O 1
ATOM 2671 N N . LYS A 1 330 ? 96.850 -2.104 -7.697 1.00 35.50 330 LYS A N 1
ATOM 2672 C CA . LYS A 1 330 ? 95.959 -1.098 -7.083 1.00 35.50 330 LYS A CA 1
ATOM 2673 C C . LYS A 1 330 ? 95.612 0.151 -7.914 1.00 35.50 330 LYS A C 1
ATOM 2675 O O . LYS A 1 330 ? 96.481 0.982 -8.157 1.00 35.50 330 LYS A O 1
ATOM 2680 N N . THR A 1 331 ? 94.317 0.463 -7.984 1.00 33.62 331 THR A N 1
ATOM 2681 C CA . THR A 1 331 ? 93.828 1.756 -7.469 1.00 33.62 331 THR A CA 1
ATOM 2682 C C . THR A 1 331 ? 92.377 1.650 -7.004 1.00 33.62 331 THR A C 1
ATOM 2684 O O . THR A 1 331 ? 91.519 1.097 -7.682 1.00 33.62 331 THR A O 1
ATOM 2687 N N . ALA A 1 332 ? 92.139 2.159 -5.799 1.00 34.66 332 ALA A N 1
ATOM 2688 C CA . ALA A 1 332 ? 90.841 2.360 -5.180 1.00 34.66 332 ALA A CA 1
ATOM 2689 C C . ALA A 1 332 ? 90.406 3.819 -5.371 1.00 34.66 332 ALA A C 1
ATOM 2691 O O . ALA A 1 332 ? 91.271 4.688 -5.381 1.00 34.66 332 ALA A O 1
ATOM 2692 N N . MET A 1 333 ? 89.093 4.058 -5.450 1.00 33.94 333 MET A N 1
ATOM 2693 C CA . MET A 1 333 ? 88.319 5.280 -5.124 1.00 33.94 333 MET A CA 1
ATOM 2694 C C . MET A 1 333 ? 87.087 5.301 -6.044 1.00 33.94 333 MET A C 1
ATOM 2696 O O . MET A 1 333 ? 87.188 4.954 -7.207 1.00 33.94 333 MET A O 1
ATOM 2700 N N . GLY A 1 334 ? 85.885 5.679 -5.630 1.00 34.41 334 GLY A N 1
ATOM 2701 C CA . GLY A 1 334 ? 85.446 6.295 -4.393 1.00 34.41 334 GLY A CA 1
ATOM 2702 C C . GLY A 1 334 ? 83.943 6.593 -4.479 1.00 34.41 334 GLY A C 1
ATOM 2703 O O . GLY A 1 334 ? 83.350 6.642 -5.551 1.00 34.41 334 GLY A O 1
ATOM 2704 N N . LYS A 1 335 ? 83.354 6.756 -3.296 1.00 34.78 335 LYS A N 1
ATOM 2705 C CA . LYS A 1 335 ? 81.968 7.131 -2.974 1.00 34.78 335 LYS A CA 1
ATOM 2706 C C . LYS A 1 335 ? 81.393 8.306 -3.786 1.00 34.78 335 LYS A C 1
ATOM 2708 O O . LYS A 1 335 ? 82.110 9.276 -4.013 1.00 34.78 335 LYS A O 1
ATOM 2713 N N . LYS A 1 336 ? 80.060 8.306 -3.960 1.00 35.16 336 LYS A N 1
ATOM 2714 C CA . LYS A 1 336 ? 79.059 9.297 -3.450 1.00 35.16 336 LYS A CA 1
ATOM 2715 C C . LYS A 1 336 ? 77.686 8.990 -4.095 1.00 35.16 336 LYS A C 1
ATOM 2717 O O . LYS A 1 336 ? 77.625 8.800 -5.298 1.00 35.16 336 LYS A O 1
ATOM 2722 N N . SER A 1 337 ? 76.607 8.692 -3.354 1.00 32.44 337 SER A N 1
ATOM 2723 C CA . SER A 1 337 ? 75.675 9.623 -2.666 1.00 32.44 337 SER A CA 1
ATOM 2724 C C . SER A 1 337 ? 75.202 10.743 -3.611 1.00 32.44 337 SER A C 1
ATOM 2726 O O . SER A 1 337 ? 76.045 11.460 -4.127 1.00 32.44 337 SER A O 1
ATOM 2728 N N . THR A 1 338 ? 73.930 10.982 -3.926 1.00 33.09 338 THR A N 1
ATOM 2729 C CA . THR A 1 338 ? 72.751 11.291 -3.091 1.00 33.09 338 THR A CA 1
ATOM 2730 C C . THR A 1 338 ? 71.637 11.723 -4.060 1.00 33.09 338 THR A C 1
ATOM 2732 O O . THR A 1 338 ? 71.965 12.290 -5.099 1.00 33.09 338 THR A O 1
ATOM 2735 N N . GLY A 1 339 ? 70.354 11.625 -3.688 1.00 33.75 339 GLY A N 1
ATOM 2736 C CA . GLY A 1 339 ? 69.348 12.527 -4.275 1.00 33.75 339 GLY A CA 1
ATOM 2737 C C . GLY A 1 339 ? 67.897 12.057 -4.265 1.00 33.75 339 GLY A C 1
ATOM 2738 O O . GLY A 1 339 ? 67.357 11.700 -5.302 1.00 33.75 339 GLY A O 1
ATOM 2739 N N . LYS A 1 340 ? 67.232 12.145 -3.106 1.00 38.34 340 LYS A N 1
ATOM 2740 C CA . LYS A 1 340 ? 65.764 12.249 -3.021 1.00 38.34 340 LYS A CA 1
ATOM 2741 C C . LYS A 1 340 ? 65.297 13.523 -3.736 1.00 38.34 340 LYS A C 1
ATOM 2743 O O . LYS A 1 340 ? 65.858 14.587 -3.476 1.00 38.34 340 LYS A O 1
ATOM 2748 N N . ARG A 1 341 ? 64.168 13.470 -4.450 1.00 36.03 341 ARG A N 1
ATOM 2749 C CA . ARG A 1 341 ? 63.286 14.640 -4.580 1.00 36.03 341 ARG A CA 1
ATOM 2750 C C . ARG A 1 341 ? 61.811 14.233 -4.609 1.00 36.03 341 ARG A C 1
ATOM 2752 O O . ARG A 1 341 ? 61.356 13.549 -5.514 1.00 36.03 341 ARG A O 1
ATOM 2759 N N . LYS A 1 342 ? 61.101 14.657 -3.558 1.00 39.41 342 LYS A N 1
ATOM 2760 C CA . LYS A 1 342 ? 59.642 14.802 -3.486 1.00 39.41 342 LYS A CA 1
ATOM 2761 C C . LYS A 1 342 ? 59.21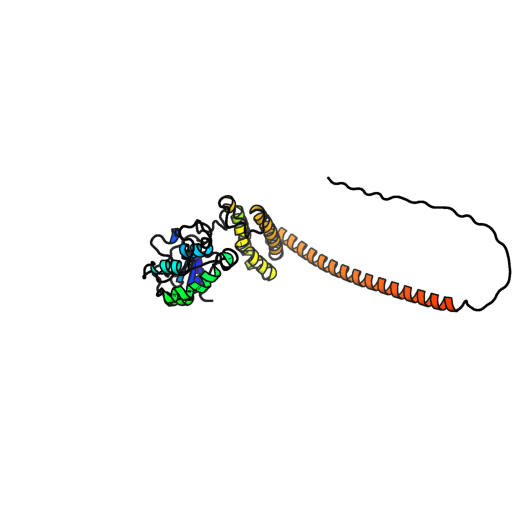5 15.967 -4.383 1.00 39.41 342 LYS A C 1
ATOM 2763 O O . LYS A 1 342 ? 59.888 16.996 -4.358 1.00 39.41 342 LYS A O 1
ATOM 2768 N N . THR A 1 343 ? 58.032 15.870 -4.979 1.00 40.06 343 THR A N 1
ATOM 2769 C CA . THR A 1 343 ? 57.216 17.036 -5.351 1.00 40.06 343 THR A CA 1
ATOM 2770 C C . THR A 1 343 ? 55.736 16.732 -5.139 1.00 40.06 343 THR A C 1
ATOM 2772 O O . THR A 1 343 ? 55.127 15.951 -5.856 1.00 40.06 343 THR A O 1
ATOM 2775 N N . THR A 1 344 ? 55.189 17.371 -4.111 1.00 41.03 344 THR A N 1
ATOM 2776 C CA . THR A 1 344 ? 53.797 17.812 -3.964 1.00 41.03 344 THR A CA 1
ATOM 2777 C C . THR A 1 344 ? 53.483 18.928 -4.967 1.00 41.03 344 THR A C 1
ATOM 2779 O O . THR A 1 344 ? 54.330 19.809 -5.108 1.00 41.03 344 THR A O 1
ATOM 2782 N N . ARG A 1 345 ? 52.266 18.998 -5.529 1.00 37.12 345 ARG A N 1
ATOM 2783 C CA . ARG A 1 345 ? 51.222 19.980 -5.143 1.00 37.12 345 ARG A CA 1
ATOM 2784 C C . ARG A 1 345 ? 49.987 19.928 -6.055 1.00 37.12 345 ARG A C 1
ATOM 2786 O O . ARG A 1 345 ? 50.091 19.766 -7.261 1.00 37.12 345 ARG A O 1
ATOM 2793 N N . SER A 1 346 ? 48.861 20.155 -5.391 1.00 40.34 346 SER A N 1
ATOM 2794 C CA . SER A 1 346 ? 47.520 20.522 -5.844 1.00 40.34 346 SER A CA 1
ATOM 2795 C C . SER A 1 346 ? 47.441 21.774 -6.728 1.00 40.34 346 SER A C 1
ATOM 2797 O O . SER A 1 346 ? 48.183 22.734 -6.488 1.00 40.34 346 SER A O 1
ATOM 2799 N N . LYS A 1 347 ? 46.389 21.849 -7.543 1.00 44.75 347 LYS A N 1
ATOM 2800 C CA . LYS A 1 347 ? 45.310 22.832 -7.376 1.00 44.75 347 LYS A CA 1
ATOM 2801 C C . LYS A 1 347 ? 44.016 22.276 -7.946 1.00 44.75 347 LYS A C 1
ATOM 2803 O O . LYS A 1 347 ? 44.127 21.539 -8.948 1.00 44.75 347 LYS A O 1
#